Protein AF-A0A926W3W7-F1 (afdb_monomer_lite)

Secondary structure (DSSP, 8-state):
--PPP------------HHHHHHHHHHHHHHHHHHHHHHHHHHHHHHHHHHHHHHHTT---------------HHHHHHHHHHHHHHHHHHHHHHHHHHHHHHHHHHHHHHHHHHHHHTT-S-HHHHHHHHHHHHTTTEEEETTEEEEESSSS-EEEHHHHHHHHHTSTTTGGGSPP-S------------------TTHHHHHHHHHHHHH-------

Radius of gyration: 43.49 Å; chains: 1; bounding box: 110×77×125 Å

Foldseek 3Di:
DDDDDDPDDDPPPDPCDPVNVVVVVVVVVVVVVVVVVVVVVVVVVVVVVVVVVVVVVPDDDDDDDDDDDDDDDPPPVVVVVVVVVVVVVVVVVVVVVVVVVVVVLVVQLVLLLVLLVVLQFPCSPVLSVVCCVVQVVQWDADPNFIWGPPDPPDIHGSSVVLNVCLPDPVNVVRHDDPPCPDPPPPVPPPDPDPPDPPPPPVVVVVVVVVVVPDPPDDD

pLDDT: mean 72.31, std 18.34, range [38.62, 95.12]

Sequence (219 aa):
MTTMPEDTQQTTDAPVTLAQLTQLLTGFKQEVLNEVNTANAGAVASMKKSLQKTLEQQQPPAQVQPEVESSAEDGNSQKLTLKALQTQLAQMQAERDQERKDAFIAKRGSALTQAIAASGALNQKALYKLLQVEYGDAVKEEQGAWFVARSEDEVVPLEKAVAAYLATDEGHFFLPPSGVQGSGSTETKGAPTTGKPEYSSRLEKMTAELKSGEAKIAF

Structure (mmCIF, N/CA/C/O backbone):
data_AF-A0A926W3W7-F1
#
_entry.id   AF-A0A926W3W7-F1
#
loop_
_atom_site.group_PDB
_atom_site.id
_atom_site.type_symbol
_atom_site.label_atom_id
_atom_site.label_alt_id
_atom_site.label_comp_id
_atom_site.label_asym_id
_atom_site.label_entity_id
_atom_site.label_seq_id
_atom_site.pdbx_PDB_ins_code
_atom_site.Cartn_x
_atom_site.Cartn_y
_atom_site.Cartn_z
_atom_site.occupancy
_atom_site.B_iso_or_equiv
_atom_site.auth_seq_id
_atom_site.auth_comp_id
_atom_site.auth_asym_id
_atom_site.auth_atom_id
_atom_site.pdbx_PDB_model_num
ATOM 1 N N . MET A 1 1 ? 55.060 -41.543 13.934 1.00 47.44 1 MET A N 1
ATOM 2 C CA . MET A 1 1 ? 54.240 -40.559 13.199 1.00 47.44 1 MET A CA 1
ATOM 3 C C . MET A 1 1 ? 52.794 -40.963 13.399 1.00 47.44 1 MET A C 1
ATOM 5 O O . MET A 1 1 ? 52.358 -41.939 12.810 1.00 47.44 1 MET A O 1
ATOM 9 N N . THR A 1 2 ? 52.126 -40.305 14.343 1.00 45.75 2 THR A N 1
ATOM 10 C CA . THR A 1 2 ? 50.763 -40.613 14.790 1.00 45.75 2 THR A CA 1
ATOM 11 C C . THR A 1 2 ? 49.827 -39.633 14.100 1.00 45.75 2 THR A C 1
ATOM 13 O O . THR A 1 2 ? 49.905 -38.436 14.361 1.00 45.75 2 THR A O 1
ATOM 16 N N . THR A 1 3 ? 48.998 -40.116 13.182 1.00 49.53 3 THR A N 1
ATOM 17 C CA . THR A 1 3 ? 47.953 -39.315 12.539 1.00 49.53 3 THR A CA 1
ATOM 18 C C . THR A 1 3 ? 46.770 -39.180 13.494 1.00 49.53 3 THR A C 1
ATOM 20 O O . THR A 1 3 ? 46.218 -40.185 13.941 1.00 49.53 3 THR A O 1
ATOM 23 N N . MET A 1 4 ? 46.427 -37.938 13.833 1.00 52.31 4 MET A N 1
ATOM 24 C CA . MET A 1 4 ? 45.245 -37.586 14.620 1.00 52.31 4 MET A CA 1
ATOM 25 C C . MET A 1 4 ? 43.970 -37.697 13.772 1.00 52.31 4 MET A C 1
ATOM 27 O O . MET A 1 4 ? 44.033 -37.399 12.579 1.00 52.31 4 MET A O 1
ATOM 31 N N . PRO A 1 5 ? 42.827 -38.096 14.354 1.00 57.50 5 PRO A N 1
ATOM 32 C CA . PRO A 1 5 ? 41.536 -37.974 13.698 1.00 57.50 5 PRO A CA 1
ATOM 33 C C . PRO A 1 5 ? 41.039 -36.523 13.752 1.00 57.50 5 PRO A C 1
ATOM 35 O O . PRO A 1 5 ? 41.110 -35.850 14.778 1.00 57.50 5 PRO A O 1
ATOM 38 N N . GLU A 1 6 ? 40.573 -36.070 12.596 1.00 54.12 6 GLU A N 1
ATOM 39 C CA . GLU A 1 6 ? 40.000 -34.762 12.308 1.00 54.12 6 GLU A CA 1
ATOM 40 C C . GLU A 1 6 ? 38.576 -34.695 12.881 1.00 54.12 6 GLU A C 1
ATOM 42 O O . GLU A 1 6 ? 37.679 -35.408 12.436 1.00 54.12 6 GLU A O 1
ATOM 47 N N . ASP A 1 7 ? 38.387 -33.874 13.913 1.00 51.62 7 ASP A N 1
ATOM 48 C CA . ASP A 1 7 ? 37.096 -33.618 14.557 1.00 51.62 7 ASP A CA 1
ATOM 49 C C . ASP A 1 7 ? 36.394 -32.477 13.796 1.00 51.62 7 ASP A C 1
ATOM 51 O O . ASP A 1 7 ? 36.456 -31.301 14.167 1.00 51.62 7 ASP A O 1
ATOM 55 N N . THR A 1 8 ? 35.799 -32.793 12.642 1.00 51.97 8 THR A N 1
ATOM 56 C CA . THR A 1 8 ? 34.964 -31.839 11.902 1.00 51.97 8 THR A CA 1
ATOM 57 C C . THR A 1 8 ? 33.561 -31.853 12.497 1.00 51.97 8 THR A C 1
ATOM 59 O O . THR A 1 8 ? 32.774 -32.771 12.266 1.00 51.97 8 THR A O 1
ATOM 62 N N . GLN A 1 9 ? 33.247 -30.812 13.269 1.00 45.03 9 GLN A N 1
ATOM 63 C CA . GLN A 1 9 ? 31.912 -30.553 13.799 1.00 45.03 9 GLN A CA 1
ATOM 64 C C . GLN A 1 9 ? 30.883 -30.502 12.664 1.00 45.03 9 GLN A C 1
ATOM 66 O O . GLN A 1 9 ? 30.836 -29.567 11.866 1.00 45.03 9 GLN A O 1
ATOM 71 N N . GLN A 1 10 ? 30.046 -31.531 12.612 1.00 40.06 10 GLN A N 1
ATOM 72 C CA . GLN A 1 10 ? 28.891 -31.616 11.740 1.00 40.06 10 GLN A CA 1
ATOM 73 C C . GLN A 1 10 ? 27.788 -30.726 12.329 1.00 40.06 10 GLN A C 1
ATOM 75 O O . GLN A 1 10 ? 27.081 -31.117 13.255 1.00 40.06 10 GLN A O 1
ATOM 80 N N . THR A 1 11 ? 27.656 -29.500 11.822 1.00 43.31 11 THR A N 1
ATOM 81 C CA . THR A 1 11 ? 26.473 -28.660 12.043 1.00 43.31 11 THR A CA 1
ATOM 82 C C . THR A 1 11 ? 25.262 -29.376 11.451 1.00 43.31 11 THR A C 1
ATOM 84 O O . THR A 1 11 ? 25.057 -29.385 10.237 1.00 43.31 11 THR A O 1
ATOM 87 N N . THR A 1 12 ? 24.480 -30.040 12.298 1.00 43.44 12 THR A N 1
ATOM 88 C CA . THR A 1 12 ? 23.213 -30.660 11.915 1.00 43.44 12 THR A CA 1
ATOM 89 C C . THR A 1 12 ? 22.153 -29.573 11.737 1.00 43.44 12 THR A C 1
ATOM 91 O O . THR A 1 12 ? 21.405 -29.279 12.669 1.00 43.44 12 THR A O 1
ATOM 94 N N . ASP A 1 13 ? 22.071 -28.990 10.541 1.00 51.34 13 ASP A N 1
ATOM 95 C CA . ASP A 1 13 ? 20.849 -28.337 10.059 1.00 51.34 13 ASP A CA 1
ATOM 96 C C . ASP A 1 13 ? 19.811 -29.437 9.789 1.00 51.34 13 ASP A C 1
ATOM 98 O O . ASP A 1 13 ? 19.675 -29.966 8.684 1.00 51.34 13 ASP A O 1
ATOM 102 N N . ALA A 1 14 ? 19.126 -29.868 10.849 1.00 58.00 14 ALA A N 1
ATOM 103 C CA . ALA A 1 14 ? 17.991 -30.764 10.713 1.00 58.00 14 ALA A CA 1
ATOM 104 C C . ALA A 1 14 ? 16.845 -29.993 10.029 1.00 58.00 14 ALA A C 1
ATOM 106 O O . ALA A 1 14 ? 16.470 -28.919 10.509 1.00 58.00 14 ALA A O 1
ATOM 107 N N . PRO A 1 15 ? 16.262 -30.506 8.930 1.00 61.06 15 PRO A N 1
ATOM 108 C CA . PRO A 1 15 ? 15.151 -29.841 8.268 1.00 61.06 15 PRO A CA 1
ATOM 109 C C . PRO A 1 15 ? 13.967 -29.752 9.233 1.00 61.06 15 PRO A C 1
ATOM 111 O O . PRO A 1 15 ? 13.548 -30.766 9.798 1.00 61.06 15 PRO A O 1
ATOM 114 N N . VAL A 1 16 ? 13.423 -28.543 9.409 1.00 62.97 16 VAL A N 1
ATOM 115 C CA . VAL A 1 16 ? 12.193 -28.319 10.178 1.00 62.97 16 VAL A CA 1
ATOM 116 C C . VAL A 1 16 ? 11.110 -29.218 9.595 1.00 62.97 16 VAL A C 1
ATOM 118 O O . VAL A 1 16 ? 10.680 -29.062 8.453 1.00 62.97 16 VAL A O 1
ATOM 121 N N . THR A 1 17 ? 10.704 -30.213 10.372 1.00 73.25 17 THR A N 1
ATOM 122 C CA . THR A 1 17 ? 9.729 -31.201 9.919 1.00 73.25 17 THR A CA 1
ATOM 123 C C . THR A 1 17 ? 8.333 -30.586 9.904 1.00 73.25 17 THR A C 1
ATOM 125 O O . THR A 1 17 ? 7.993 -29.726 10.719 1.00 73.25 17 THR A O 1
ATOM 128 N N . LEU A 1 18 ? 7.473 -31.076 9.012 1.00 70.62 18 LEU A N 1
ATOM 129 C CA . LEU A 1 18 ? 6.054 -30.703 8.963 1.00 70.62 18 LEU A CA 1
ATOM 130 C C . LEU A 1 18 ? 5.355 -30.886 10.328 1.00 70.62 18 LEU A C 1
ATOM 132 O O . LEU A 1 18 ? 4.468 -30.112 10.690 1.00 70.62 18 LEU A O 1
ATOM 136 N N . ALA A 1 19 ? 5.805 -31.866 11.121 1.00 70.06 19 ALA A N 1
ATOM 137 C CA . ALA A 1 19 ? 5.353 -32.085 12.493 1.00 70.06 19 ALA A CA 1
ATOM 138 C C . ALA A 1 19 ? 5.743 -30.933 13.440 1.00 70.06 19 ALA A C 1
ATOM 140 O O . ALA A 1 19 ? 4.889 -30.441 14.175 1.00 70.06 19 ALA A O 1
ATOM 141 N N . GLN A 1 20 ? 6.988 -30.446 13.376 1.00 70.00 20 GLN A N 1
ATOM 142 C CA . GLN A 1 20 ? 7.443 -29.293 14.167 1.00 70.00 20 GLN A CA 1
ATOM 143 C C . GLN A 1 20 ? 6.700 -28.009 13.779 1.00 70.00 20 GLN A C 1
ATOM 145 O O . GLN A 1 20 ? 6.305 -27.242 14.656 1.00 70.00 20 GLN A O 1
ATOM 150 N N . LEU A 1 21 ? 6.433 -27.802 12.485 1.00 71.06 21 LEU A N 1
ATOM 151 C CA . LEU A 1 21 ? 5.660 -26.653 12.005 1.00 71.06 21 LEU A CA 1
ATOM 152 C C . LEU A 1 21 ? 4.202 -26.699 12.492 1.00 71.06 21 LEU A C 1
ATOM 154 O O . LEU A 1 21 ? 3.661 -25.693 12.947 1.00 71.06 21 LEU A O 1
ATOM 158 N N . THR A 1 22 ? 3.580 -27.880 12.460 1.00 75.69 22 THR A N 1
ATOM 159 C CA . THR A 1 22 ? 2.206 -28.084 12.953 1.00 75.69 22 THR A CA 1
ATOM 160 C C . THR A 1 22 ? 2.119 -27.842 14.460 1.00 75.69 22 THR A C 1
ATOM 162 O O . THR A 1 22 ? 1.153 -27.249 14.946 1.00 75.69 22 THR A O 1
ATOM 165 N N . GLN A 1 23 ? 3.144 -28.247 15.209 1.00 75.94 23 GLN A N 1
ATOM 166 C CA . GLN A 1 23 ? 3.216 -28.045 16.651 1.00 75.94 23 GLN A CA 1
ATOM 167 C C . GLN A 1 23 ? 3.423 -26.567 17.017 1.00 75.94 23 GLN A C 1
ATOM 169 O O . GLN A 1 23 ? 2.734 -26.068 17.905 1.00 75.94 23 GLN A O 1
ATOM 174 N N . LEU A 1 24 ? 4.271 -25.844 16.276 1.00 75.62 24 LEU A N 1
ATOM 175 C CA . LEU A 1 24 ? 4.438 -24.389 16.399 1.00 75.62 24 LEU A CA 1
ATOM 176 C C . LEU A 1 24 ? 3.139 -23.631 16.101 1.00 75.62 24 LEU A C 1
ATOM 178 O O . LEU A 1 24 ? 2.728 -22.786 16.891 1.00 75.62 24 LEU A O 1
ATOM 182 N N . LEU A 1 25 ? 2.450 -23.971 15.009 1.00 80.38 25 LEU A N 1
ATOM 183 C CA . LEU A 1 25 ? 1.164 -23.365 14.642 1.00 80.38 25 LEU A CA 1
ATOM 184 C C . LEU A 1 25 ? 0.077 -23.631 15.689 1.00 80.38 25 LEU A C 1
ATOM 186 O O . LEU A 1 25 ? -0.732 -22.753 15.986 1.00 80.38 25 LEU A O 1
ATOM 190 N N . THR A 1 26 ? 0.060 -24.833 16.264 1.00 80.88 26 THR A N 1
ATOM 191 C CA . THR A 1 26 ? -0.910 -25.201 17.304 1.00 80.88 26 THR A CA 1
ATOM 192 C C . THR A 1 26 ? -0.637 -24.450 18.606 1.00 80.88 26 THR A C 1
ATOM 194 O O . THR A 1 26 ? -1.577 -23.925 19.203 1.00 80.88 26 THR A O 1
ATOM 197 N N . GLY A 1 27 ? 0.635 -24.337 19.009 1.00 78.75 27 GLY A N 1
ATOM 198 C CA . GLY A 1 27 ? 1.049 -23.553 20.175 1.00 78.75 27 GLY A CA 1
ATOM 199 C C . GLY A 1 27 ? 0.718 -22.071 20.016 1.00 78.75 27 GLY A C 1
ATOM 200 O O . GLY A 1 27 ? 0.046 -21.501 20.870 1.00 78.75 27 GLY A O 1
ATOM 201 N N . PHE A 1 28 ? 1.066 -21.483 18.869 1.00 79.94 28 PHE A N 1
ATOM 202 C CA . PHE A 1 28 ? 0.743 -20.091 18.551 1.00 79.94 28 PHE A CA 1
ATOM 203 C C . PHE A 1 28 ? -0.770 -19.833 18.560 1.00 79.94 28 PHE A C 1
ATOM 205 O O . PHE A 1 28 ? -1.243 -18.853 19.128 1.00 79.94 28 PHE A O 1
ATOM 212 N N . LYS A 1 29 ? -1.570 -20.747 17.997 1.00 82.12 29 LYS A N 1
ATOM 213 C CA . LYS A 1 29 ? -3.034 -20.631 18.020 1.00 82.12 29 LYS A CA 1
ATOM 214 C C . LYS A 1 29 ? -3.597 -20.674 19.443 1.00 82.12 29 LYS A C 1
ATOM 216 O O . LYS A 1 29 ? -4.544 -19.948 19.736 1.00 82.12 29 LYS A O 1
ATOM 221 N N . GLN A 1 30 ? -3.052 -21.519 20.316 1.00 82.00 30 GLN A N 1
ATOM 222 C CA . GLN A 1 30 ? -3.466 -21.579 21.721 1.00 82.00 30 GLN A CA 1
ATOM 223 C C . GLN A 1 30 ? -3.066 -20.321 22.490 1.00 82.00 30 GLN A C 1
ATOM 225 O O . GLN A 1 30 ? -3.863 -19.828 23.282 1.00 82.00 30 GLN A O 1
ATOM 230 N N . GLU A 1 31 ? -1.883 -19.775 22.227 1.00 77.00 31 GLU A N 1
ATOM 231 C CA . GLU A 1 31 ? -1.417 -18.523 22.821 1.00 77.00 31 GLU A CA 1
ATOM 232 C C . GLU A 1 31 ? -2.312 -17.346 22.419 1.00 77.00 31 GLU A C 1
ATOM 234 O O . GLU A 1 31 ? -2.842 -16.663 23.291 1.00 77.00 31 GLU A O 1
ATOM 239 N N . VAL A 1 32 ? -2.623 -17.209 21.125 1.00 75.44 32 VAL A N 1
ATOM 240 C CA . VAL A 1 32 ? -3.555 -16.187 20.621 1.00 75.44 32 VAL A CA 1
ATOM 241 C C . VAL A 1 32 ? -4.953 -16.360 21.220 1.00 75.44 32 VAL A C 1
ATOM 243 O O . VAL A 1 32 ? -5.575 -15.383 21.629 1.00 75.44 32 VAL A O 1
ATOM 246 N N . LEU A 1 33 ? -5.468 -17.591 21.317 1.00 81.19 33 LEU A N 1
ATOM 247 C CA . LEU A 1 33 ? -6.773 -17.833 21.945 1.00 81.19 33 LEU A CA 1
ATOM 248 C C . LEU A 1 33 ? -6.769 -17.481 23.437 1.00 81.19 33 LEU A C 1
ATOM 250 O O . LEU A 1 33 ? -7.753 -16.934 23.936 1.00 81.19 33 LEU A O 1
ATOM 254 N N . ASN A 1 34 ? -5.677 -17.760 24.147 1.00 80.69 34 ASN A N 1
ATOM 255 C CA . ASN A 1 34 ? -5.531 -17.409 25.556 1.00 80.69 34 ASN A CA 1
ATOM 256 C C . ASN A 1 34 ? -5.408 -15.896 25.753 1.00 80.69 34 ASN A C 1
ATOM 258 O O . ASN A 1 34 ? -6.024 -15.355 26.671 1.00 80.69 34 ASN A O 1
ATOM 262 N N . GLU A 1 35 ? -4.678 -15.203 24.886 1.00 74.12 35 GLU A N 1
ATOM 263 C CA . GLU A 1 35 ? -4.534 -13.750 24.921 1.00 74.12 35 GLU A CA 1
ATOM 264 C C . GLU A 1 35 ? -5.862 -13.053 24.602 1.00 74.12 35 GLU A C 1
ATOM 266 O O . GLU A 1 35 ? -6.288 -12.177 25.352 1.00 74.12 35 GLU A O 1
ATOM 271 N N . VAL A 1 36 ? -6.599 -13.521 23.589 1.00 73.25 36 VAL A N 1
ATOM 272 C CA . VAL A 1 36 ? -7.948 -13.027 23.267 1.00 73.25 36 VAL A CA 1
ATOM 273 C C . VAL A 1 36 ? -8.927 -13.290 24.413 1.00 73.25 36 VAL A C 1
ATOM 275 O O . VAL A 1 36 ? -9.699 -12.403 24.773 1.00 73.25 36 VAL A O 1
ATOM 278 N N . ASN A 1 37 ? -8.894 -14.473 25.034 1.00 76.06 37 ASN A N 1
ATOM 279 C CA . ASN A 1 37 ? -9.743 -14.774 26.189 1.00 76.06 37 ASN A CA 1
ATOM 280 C C . ASN A 1 37 ? -9.393 -13.908 27.404 1.00 76.06 37 ASN A C 1
ATOM 282 O O . ASN A 1 37 ? -10.294 -13.424 28.087 1.00 76.06 37 ASN A O 1
ATOM 286 N N . THR A 1 38 ? -8.106 -13.673 27.655 1.00 78.19 38 THR A N 1
ATOM 287 C CA . THR A 1 38 ? -7.632 -12.829 28.761 1.00 78.19 38 THR A CA 1
ATOM 288 C C . THR A 1 38 ? -7.992 -11.365 28.525 1.00 78.19 38 THR A C 1
ATOM 290 O O . THR A 1 38 ? -8.498 -10.705 29.431 1.00 78.19 38 THR A O 1
ATOM 293 N N . ALA A 1 39 ? -7.817 -10.869 27.300 1.00 65.88 39 ALA A N 1
ATOM 294 C CA . ALA A 1 39 ? -8.215 -9.525 26.900 1.00 65.88 39 ALA A CA 1
ATOM 295 C C . ALA A 1 39 ? -9.736 -9.336 27.003 1.00 65.88 39 ALA A C 1
ATOM 297 O O . ALA A 1 39 ? -10.193 -8.346 27.573 1.00 65.88 39 ALA A O 1
ATOM 298 N N . ASN A 1 40 ? -10.528 -10.312 26.548 1.00 68.81 40 ASN A N 1
ATOM 299 C CA . ASN A 1 40 ? -11.985 -10.284 26.681 1.00 68.81 40 ASN A CA 1
ATOM 300 C C . ASN A 1 40 ? -12.428 -10.339 28.149 1.00 68.81 40 ASN A C 1
ATOM 302 O O . ASN A 1 40 ? -13.304 -9.576 28.551 1.00 68.81 40 ASN A O 1
ATOM 306 N N . ALA A 1 41 ? -11.810 -11.183 28.977 1.00 70.19 41 ALA A N 1
ATOM 307 C CA . ALA A 1 41 ? -12.099 -11.247 30.408 1.00 70.19 41 ALA A CA 1
ATOM 308 C C . ALA A 1 41 ? -11.728 -9.936 31.124 1.00 70.19 41 ALA A C 1
ATOM 310 O O . ALA A 1 41 ? -12.502 -9.444 31.946 1.00 70.19 41 ALA A O 1
ATOM 311 N N . GLY A 1 42 ? -10.588 -9.333 30.772 1.00 69.56 42 GLY A N 1
ATOM 312 C CA . GLY A 1 42 ? -10.146 -8.035 31.279 1.00 69.56 42 GLY A CA 1
ATOM 313 C C . GLY A 1 42 ? -11.078 -6.893 30.872 1.00 69.56 42 GLY A C 1
ATOM 314 O O . GLY A 1 42 ? -11.433 -6.067 31.712 1.00 69.56 42 GLY A O 1
ATOM 315 N N . ALA A 1 43 ? -11.539 -6.884 29.620 1.00 66.38 43 ALA A N 1
ATOM 316 C CA . ALA A 1 43 ? -12.496 -5.908 29.102 1.00 66.38 43 ALA A CA 1
ATOM 317 C C . ALA A 1 43 ? -13.885 -6.052 29.746 1.00 66.38 43 ALA A C 1
ATOM 319 O O . ALA A 1 43 ? -14.521 -5.061 30.097 1.00 66.38 43 ALA A O 1
ATOM 320 N N . VAL A 1 44 ? -14.361 -7.280 29.966 1.00 68.88 44 VAL A N 1
ATOM 321 C CA . VAL A 1 44 ? -15.633 -7.527 30.665 1.00 68.88 44 VAL A CA 1
ATOM 322 C C . VAL A 1 44 ? -15.527 -7.156 32.144 1.00 68.88 44 VAL A C 1
ATOM 324 O O . VAL A 1 44 ? -16.453 -6.558 32.691 1.00 68.88 44 VAL A O 1
ATOM 327 N N . ALA A 1 45 ? -14.403 -7.447 32.801 1.00 71.00 45 ALA A N 1
ATOM 328 C CA . ALA A 1 45 ? -14.172 -7.058 34.189 1.00 71.00 45 ALA A CA 1
ATOM 329 C C . ALA A 1 45 ? -14.073 -5.534 34.353 1.00 71.00 45 ALA A C 1
ATOM 331 O O . ALA A 1 45 ? -14.635 -4.988 35.306 1.00 71.00 45 ALA A O 1
ATOM 332 N N . SER A 1 46 ? -13.411 -4.835 33.426 1.00 65.00 46 SER A N 1
ATOM 333 C CA . SER A 1 46 ? -13.317 -3.373 33.446 1.00 65.00 46 SER A CA 1
ATOM 334 C C . SER A 1 46 ? -14.671 -2.721 33.173 1.00 65.00 46 SER A C 1
ATOM 336 O O . SER A 1 46 ? -15.048 -1.821 33.921 1.00 65.00 46 SER A O 1
ATOM 338 N N . MET A 1 47 ? -15.451 -3.245 32.221 1.00 63.03 47 MET A N 1
ATOM 339 C CA . MET A 1 47 ? -16.827 -2.804 31.969 1.00 63.03 47 MET A CA 1
ATOM 340 C C . MET A 1 47 ? -17.748 -3.065 33.160 1.00 63.03 47 MET A C 1
ATOM 342 O O . MET A 1 47 ? -18.518 -2.188 33.540 1.00 63.03 47 MET A O 1
ATOM 346 N N . LYS A 1 48 ? -17.662 -4.239 33.797 1.00 71.75 48 LYS A N 1
ATOM 347 C CA . LYS A 1 48 ? -18.468 -4.561 34.983 1.00 71.75 48 LYS A CA 1
ATOM 348 C C . LYS A 1 48 ? -18.109 -3.653 36.158 1.00 71.75 48 LYS A C 1
ATOM 350 O O . LYS A 1 48 ? -19.003 -3.171 36.843 1.00 71.75 48 LYS A O 1
ATOM 355 N N . LYS A 1 49 ? -16.819 -3.366 36.358 1.00 72.19 49 LYS A N 1
ATOM 356 C CA . LYS A 1 49 ? -16.341 -2.467 37.416 1.00 72.19 49 LYS A CA 1
ATOM 357 C C . LYS A 1 49 ? -16.721 -1.012 37.151 1.00 72.19 49 LYS A C 1
ATOM 359 O O . LYS A 1 49 ? -17.082 -0.317 38.095 1.00 72.19 49 LYS A O 1
ATOM 364 N N . SER A 1 50 ? -16.673 -0.550 35.900 1.00 68.00 50 SER A N 1
ATOM 365 C CA . SER A 1 50 ? -17.141 0.794 35.551 1.00 68.00 50 SER A CA 1
ATOM 366 C C . SER A 1 50 ? -18.655 0.910 35.714 1.00 68.00 50 SER A C 1
ATOM 368 O O . SER A 1 50 ? -19.099 1.849 36.358 1.00 68.00 50 SER A O 1
ATOM 370 N N . LEU A 1 51 ? -19.436 -0.073 35.248 1.00 72.44 51 LEU A N 1
ATOM 371 C CA . LEU A 1 51 ? -20.893 -0.113 35.440 1.00 72.44 51 LEU A CA 1
ATOM 372 C C . LEU A 1 51 ? -21.281 -0.135 36.917 1.00 72.44 51 LEU A C 1
ATOM 374 O O . LEU A 1 51 ? -22.157 0.618 37.325 1.00 72.44 51 LEU A O 1
ATOM 378 N N . GLN A 1 52 ? -20.614 -0.961 37.722 1.00 74.19 52 GLN A N 1
ATOM 379 C CA . GLN A 1 52 ? -20.895 -1.066 39.150 1.00 74.19 52 GLN A CA 1
ATOM 380 C C . GLN A 1 52 ? -20.525 0.220 39.895 1.00 74.19 52 GLN A C 1
ATOM 382 O O . GLN A 1 52 ? -21.326 0.710 40.682 1.00 74.19 52 GLN A O 1
ATOM 387 N N . LYS A 1 53 ? -19.386 0.841 39.562 1.00 70.38 53 LYS A N 1
ATOM 388 C CA . LYS A 1 53 ? -18.984 2.135 40.129 1.00 70.38 53 LYS A CA 1
ATOM 389 C C . LYS A 1 53 ? -19.942 3.267 39.739 1.00 70.38 53 LYS A C 1
ATOM 391 O O . LYS A 1 53 ? -20.189 4.153 40.550 1.00 70.38 53 LYS A O 1
ATOM 396 N N . THR A 1 54 ? -20.497 3.236 38.526 1.00 62.66 54 THR A N 1
ATOM 397 C CA . THR A 1 54 ? -21.524 4.192 38.085 1.00 62.66 54 THR A CA 1
ATOM 398 C C . THR A 1 54 ? -22.868 3.948 38.778 1.00 62.66 54 THR A C 1
ATOM 400 O O . THR A 1 54 ? -23.532 4.916 39.137 1.00 62.66 54 THR A O 1
ATOM 403 N N . LEU A 1 55 ? -23.248 2.689 39.029 1.00 58.84 55 LEU A N 1
ATOM 404 C CA . LEU A 1 55 ? -24.457 2.347 39.791 1.00 58.84 55 LEU A CA 1
ATOM 405 C C . LEU A 1 55 ? -24.336 2.734 41.274 1.00 58.84 55 LEU A C 1
ATOM 407 O O . LEU A 1 55 ? -25.266 3.299 41.839 1.00 58.84 55 LEU A O 1
ATOM 411 N N . GLU A 1 56 ? -23.183 2.482 41.897 1.00 58.44 56 GLU A N 1
ATOM 412 C CA . GLU A 1 56 ? -22.913 2.833 43.299 1.00 58.44 56 GLU A CA 1
ATOM 413 C C . GLU A 1 56 ? -22.792 4.352 43.501 1.00 58.44 56 GLU A C 1
ATOM 415 O O . GLU A 1 56 ? -23.170 4.861 44.551 1.00 58.44 56 GLU A O 1
ATOM 420 N N . GLN A 1 57 ? -22.349 5.109 42.489 1.00 55.50 57 GLN A N 1
ATOM 421 C CA . GLN A 1 57 ? -22.392 6.580 42.509 1.00 55.50 57 GLN A CA 1
ATOM 422 C C . GLN A 1 57 ? -23.798 7.170 42.297 1.00 55.50 57 GLN A C 1
ATOM 424 O O . GLN A 1 57 ? -23.979 8.365 42.523 1.00 55.50 57 GLN A O 1
ATOM 429 N N . GLN A 1 58 ? -24.790 6.368 41.893 1.00 51.22 58 GLN A N 1
ATOM 430 C CA . GLN A 1 58 ? -26.195 6.781 41.757 1.00 51.22 58 GLN A CA 1
ATOM 431 C C . GLN A 1 58 ? -27.075 6.390 42.954 1.00 51.22 58 GLN A C 1
ATOM 433 O O . GLN A 1 58 ? -28.267 6.689 42.946 1.00 51.22 58 GLN A O 1
ATOM 438 N N . GLN A 1 59 ? -26.521 5.762 43.995 1.00 44.66 59 GLN A N 1
ATOM 439 C CA . GLN A 1 59 ? -27.268 5.414 45.203 1.00 44.66 59 GLN A CA 1
ATOM 440 C C . GLN A 1 59 ? -27.057 6.504 46.277 1.00 44.66 59 GLN A C 1
ATOM 442 O O . GLN A 1 59 ? -25.945 6.633 46.794 1.00 44.66 59 GLN A O 1
ATOM 447 N N . PRO A 1 60 ? -28.073 7.322 46.630 1.00 43.78 60 PRO A N 1
ATOM 448 C CA . PRO A 1 60 ? -27.940 8.294 47.713 1.00 43.78 60 PRO A CA 1
ATOM 449 C C . PRO A 1 60 ? -27.834 7.559 49.061 1.00 43.78 60 PRO A C 1
ATOM 451 O O . PRO A 1 60 ? -28.455 6.504 49.229 1.00 43.78 60 PRO A O 1
ATOM 454 N N . PRO A 1 61 ? -27.081 8.084 50.045 1.00 44.16 61 PRO A N 1
ATOM 455 C CA . PRO A 1 61 ? -26.990 7.466 51.360 1.00 44.16 61 PRO A CA 1
ATOM 456 C C . PRO A 1 61 ? -28.357 7.492 52.052 1.00 44.16 61 PRO A C 1
ATOM 458 O O . PRO A 1 61 ? -29.044 8.511 52.083 1.00 44.16 61 PRO A O 1
ATOM 461 N N . ALA A 1 62 ? -28.743 6.350 52.618 1.00 46.78 62 ALA A N 1
ATOM 462 C CA . ALA A 1 62 ? -29.967 6.187 53.383 1.00 46.78 62 ALA A CA 1
ATOM 463 C C . ALA A 1 62 ? -29.999 7.128 54.603 1.00 46.78 62 ALA A C 1
ATOM 465 O O . ALA A 1 62 ? -29.259 6.925 55.566 1.00 46.78 62 ALA A O 1
ATOM 466 N N . GLN A 1 63 ? -30.910 8.102 54.594 1.00 42.69 63 GLN A N 1
ATOM 467 C CA . GLN A 1 63 ? -31.458 8.719 55.802 1.00 42.69 63 GLN A CA 1
ATOM 468 C C . GLN A 1 63 ? -32.983 8.878 55.654 1.00 42.69 63 GLN A C 1
ATOM 470 O O . GLN A 1 63 ? -33.453 9.639 54.824 1.00 42.69 63 GLN A O 1
ATOM 475 N N . VAL A 1 64 ? -33.703 8.071 56.447 1.00 43.47 64 VAL A N 1
ATOM 476 C CA . VAL A 1 64 ? -34.996 8.287 57.141 1.00 43.47 64 VAL A CA 1
ATOM 477 C C . VAL A 1 64 ? -36.151 9.025 56.404 1.00 43.47 64 VAL A C 1
ATOM 479 O O . VAL A 1 64 ? -36.042 10.190 56.052 1.00 43.47 64 VAL A O 1
ATOM 482 N N . GLN A 1 65 ? -37.294 8.327 56.272 1.00 44.19 65 GLN A N 1
ATOM 483 C CA . GLN A 1 65 ? -38.657 8.772 55.865 1.00 44.19 65 GLN A CA 1
ATOM 484 C C . GLN A 1 65 ? -39.165 10.065 56.573 1.00 44.19 65 GLN A C 1
ATOM 486 O O . GLN A 1 65 ? -38.659 10.335 57.665 1.00 44.19 65 GLN A O 1
ATOM 491 N N . PRO A 1 66 ? -40.185 10.822 56.067 1.00 50.22 66 PRO A N 1
ATOM 492 C CA . PRO A 1 66 ? -41.428 10.309 55.451 1.00 50.22 66 PRO A CA 1
ATOM 493 C C . PRO A 1 66 ? -41.974 11.026 54.190 1.00 50.22 66 PRO A C 1
ATOM 495 O O . PRO A 1 66 ? -41.494 12.074 53.776 1.00 50.22 66 PRO A O 1
ATOM 498 N N . GLU A 1 67 ? -42.978 10.365 53.596 1.00 52.97 67 GLU A N 1
ATOM 499 C CA . GLU A 1 67 ? -43.892 10.748 52.502 1.00 52.97 67 GLU A CA 1
ATOM 500 C C . GLU A 1 67 ? -43.884 12.215 52.040 1.00 52.97 67 GLU A C 1
ATOM 502 O O . GLU A 1 67 ? -44.356 13.089 52.761 1.00 52.97 67 GLU A O 1
ATOM 507 N N . VAL A 1 68 ? -43.512 12.449 50.772 1.00 39.53 68 VAL A N 1
ATOM 508 C CA . VAL A 1 68 ? -44.163 13.459 49.920 1.00 39.53 68 VAL A CA 1
ATOM 509 C C . VAL A 1 68 ? -44.238 12.934 48.485 1.00 39.53 68 VAL A C 1
ATOM 511 O O . VAL A 1 68 ? -43.322 12.297 47.967 1.00 39.53 68 VAL A O 1
ATOM 514 N N . GLU A 1 69 ? -45.396 13.182 47.898 1.00 38.62 69 GLU A N 1
ATOM 515 C CA . GLU A 1 69 ? -45.875 12.833 46.575 1.00 38.62 69 GLU A CA 1
ATOM 516 C C . GLU A 1 69 ? -44.955 13.207 45.401 1.00 38.62 69 GLU A C 1
ATOM 518 O O . GLU A 1 69 ? -44.270 14.223 45.391 1.00 38.62 69 GLU A O 1
ATOM 523 N N . SER A 1 70 ? -45.124 12.413 44.341 1.00 39.12 70 SER A N 1
ATOM 524 C CA . SER A 1 70 ? -45.225 12.856 42.948 1.00 39.12 70 SER A CA 1
ATOM 525 C C . SER A 1 70 ? -44.030 13.584 42.315 1.00 39.12 70 SER A C 1
ATOM 527 O O . SER A 1 70 ? -43.907 14.801 42.351 1.00 39.12 70 SER A O 1
ATOM 529 N N . SER A 1 71 ? -43.307 12.809 41.502 1.00 48.00 71 SER A N 1
ATOM 530 C CA . SER A 1 71 ? -43.301 12.995 40.042 1.00 48.00 71 SER A CA 1
ATOM 531 C C . SER A 1 71 ? -43.017 14.418 39.543 1.00 48.00 71 SER A C 1
ATOM 533 O O . SER A 1 71 ? -43.945 15.198 39.353 1.00 48.00 71 SER A O 1
ATOM 535 N N . ALA A 1 72 ? -41.744 14.711 39.258 1.00 42.91 72 ALA A N 1
ATOM 536 C CA . ALA A 1 72 ? -41.288 15.387 38.035 1.00 42.91 72 ALA A CA 1
ATOM 537 C C . ALA A 1 72 ? -39.827 15.843 38.180 1.00 42.91 72 ALA A C 1
ATOM 539 O O . ALA A 1 72 ? -39.604 17.000 38.498 1.00 42.91 72 ALA A O 1
ATOM 540 N N . GLU A 1 73 ? -38.832 14.987 37.900 1.00 40.41 73 GLU A N 1
ATOM 541 C CA . GLU A 1 73 ? -37.498 15.495 37.501 1.00 40.41 73 GLU A CA 1
ATOM 542 C C . GLU A 1 73 ? -36.550 14.491 36.805 1.00 40.41 73 GLU A C 1
ATOM 544 O O . GLU A 1 73 ? -35.416 14.832 36.487 1.00 40.41 73 GLU A O 1
ATOM 549 N N . ASP A 1 74 ? -36.999 13.285 36.436 1.00 45.12 74 ASP A N 1
ATOM 550 C CA . ASP A 1 74 ? -36.131 12.294 35.759 1.00 45.12 74 ASP A CA 1
ATOM 551 C C . ASP A 1 74 ? -35.945 12.511 34.246 1.00 45.12 74 ASP A C 1
ATOM 553 O O . ASP A 1 74 ? -35.160 11.834 33.581 1.00 45.12 74 ASP A O 1
ATOM 557 N N . GLY A 1 75 ? -36.640 13.489 33.664 1.00 47.47 75 GLY A N 1
ATOM 558 C CA . GLY A 1 75 ? -36.615 13.708 32.220 1.00 47.47 75 GLY A CA 1
ATOM 559 C C . GLY A 1 75 ? -35.336 14.363 31.695 1.00 47.47 75 GLY A C 1
ATOM 560 O O . GLY A 1 75 ? -35.042 14.216 30.512 1.00 47.47 75 GLY A O 1
ATOM 561 N N . ASN A 1 76 ? -34.589 15.108 32.517 1.00 50.66 76 ASN A N 1
ATOM 562 C CA . ASN A 1 76 ? -33.457 15.912 32.035 1.00 50.66 76 ASN A CA 1
ATOM 563 C C . ASN A 1 76 ? -32.110 15.201 32.220 1.00 50.66 76 ASN A C 1
ATOM 565 O O . ASN A 1 76 ? -31.298 15.193 31.297 1.00 50.66 76 ASN A O 1
ATOM 569 N N . SER A 1 77 ? -31.903 14.528 33.353 1.00 54.09 77 SER A N 1
ATOM 570 C CA . SER A 1 77 ? -30.709 13.716 33.632 1.00 54.09 77 SER A CA 1
ATOM 571 C C . SER A 1 77 ? -30.589 12.528 32.667 1.00 54.09 77 SER A C 1
ATOM 573 O O . SER A 1 77 ? -29.521 12.314 32.096 1.00 54.09 77 SER A O 1
ATOM 575 N N . GLN A 1 78 ? -31.695 11.830 32.382 1.00 56.12 78 GLN A N 1
ATOM 576 C CA . GLN A 1 78 ? -31.738 10.737 31.401 1.00 56.12 78 GLN A CA 1
ATOM 577 C C . GLN A 1 78 ? -31.537 11.221 29.953 1.00 56.12 78 GLN A C 1
ATOM 579 O O . GLN A 1 78 ? -30.917 10.542 29.139 1.00 56.12 78 GLN A O 1
ATOM 584 N N . LYS A 1 79 ? -32.013 12.424 29.604 1.00 60.53 79 LYS A N 1
ATOM 585 C CA . LYS A 1 79 ? -31.757 13.023 28.278 1.00 60.53 79 LYS A CA 1
ATOM 586 C C . LYS A 1 79 ? -30.308 13.484 28.120 1.00 60.53 79 LYS A C 1
ATOM 588 O O . LYS A 1 79 ? -29.765 13.395 27.021 1.00 60.53 79 LYS A O 1
ATOM 593 N N . LEU A 1 80 ? -29.679 13.958 29.195 1.00 60.69 80 LEU A N 1
ATOM 594 C CA . LEU A 1 80 ? -28.257 14.306 29.229 1.00 60.69 80 LEU A CA 1
ATOM 595 C C . LEU A 1 80 ? -27.372 13.062 29.089 1.00 60.69 80 LEU A C 1
ATOM 597 O O . LEU A 1 80 ? -26.422 13.095 28.309 1.00 60.69 80 LEU A O 1
ATOM 601 N N . THR A 1 81 ? -27.712 11.948 29.744 1.00 78.38 81 THR A N 1
ATOM 602 C CA . THR A 1 81 ? -26.984 10.680 29.574 1.00 78.38 81 THR A CA 1
ATOM 603 C C . THR A 1 81 ? -27.195 10.066 28.191 1.00 78.38 81 THR A C 1
ATOM 605 O O . THR A 1 81 ? -26.232 9.586 27.600 1.00 78.38 81 THR A O 1
ATOM 608 N N . LEU A 1 82 ? -28.397 10.151 27.610 1.00 78.62 82 LEU A N 1
ATOM 609 C CA . LEU A 1 82 ? -28.640 9.719 26.227 1.00 78.62 82 LEU A CA 1
ATOM 610 C C . LEU A 1 82 ? -27.875 10.569 25.203 1.00 78.62 82 LEU A C 1
ATOM 612 O O . LEU A 1 82 ? -27.274 10.018 24.283 1.00 78.62 82 LEU A O 1
ATOM 616 N N . LYS A 1 83 ? -27.826 11.897 25.375 1.00 81.25 83 LYS A N 1
ATOM 617 C CA . LYS A 1 83 ? -26.995 12.776 24.532 1.00 81.25 83 LYS A CA 1
ATOM 618 C C . LYS A 1 83 ? -25.501 12.504 24.701 1.00 81.25 83 LYS A C 1
ATOM 620 O O . LYS A 1 83 ? -24.768 12.551 23.713 1.00 81.25 83 LYS A O 1
ATOM 625 N N . ALA A 1 84 ? -25.049 12.200 25.917 1.00 84.12 84 ALA A N 1
ATOM 626 C CA . ALA A 1 84 ? -23.663 11.821 26.176 1.00 84.12 84 ALA A CA 1
ATOM 627 C C . ALA A 1 84 ? -23.311 10.491 25.488 1.00 84.12 84 ALA A C 1
ATOM 629 O O . ALA A 1 84 ? -22.300 10.420 24.796 1.00 84.12 84 ALA A O 1
ATOM 630 N N . LEU A 1 85 ? -24.183 9.479 25.577 1.00 84.19 85 LEU A N 1
ATOM 631 C CA . LEU A 1 85 ? -24.025 8.193 24.887 1.00 84.19 85 LEU A CA 1
ATOM 632 C C . LEU A 1 85 ? -24.039 8.345 23.360 1.00 84.19 85 LEU A C 1
ATOM 634 O O . LEU A 1 85 ? -23.220 7.739 22.674 1.00 84.19 85 LEU A O 1
ATOM 638 N N . GLN A 1 86 ? -24.928 9.180 22.819 1.00 87.81 86 GLN A N 1
ATOM 639 C CA . GLN A 1 86 ? -24.980 9.468 21.385 1.00 87.81 86 GLN A CA 1
ATOM 640 C C . GLN A 1 86 ? -23.700 10.163 20.903 1.00 87.81 86 GLN A C 1
ATOM 642 O O . GLN A 1 86 ? -23.154 9.797 19.864 1.00 87.81 86 GLN A O 1
ATOM 647 N N . THR A 1 87 ? -23.194 11.128 21.677 1.00 90.38 87 THR A N 1
ATOM 648 C CA . THR A 1 87 ? -21.920 11.805 21.391 1.00 90.38 87 THR A CA 1
ATOM 649 C C . THR A 1 87 ? -20.751 10.825 21.445 1.00 90.38 87 THR A C 1
ATOM 651 O O . THR A 1 87 ? -19.917 10.823 20.545 1.00 90.38 87 THR A O 1
ATOM 654 N N . GLN A 1 88 ? -20.717 9.945 22.448 1.00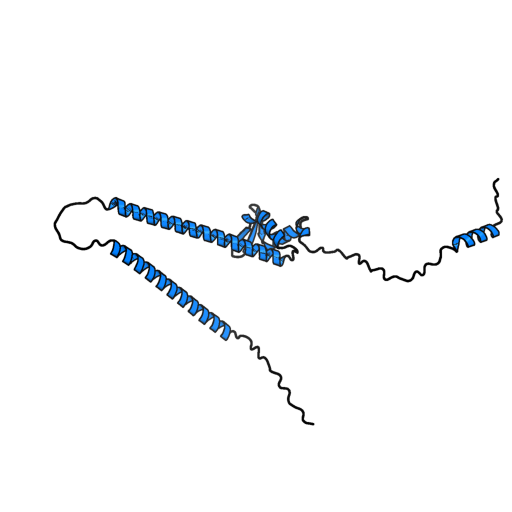 89.38 88 GLN A N 1
ATOM 655 C CA . GLN A 1 88 ? -19.672 8.934 22.585 1.00 89.38 88 GLN A CA 1
ATOM 656 C C . GLN A 1 88 ? -19.688 7.933 21.421 1.00 89.38 88 GLN A C 1
ATOM 658 O O . GLN A 1 88 ? -18.632 7.601 20.889 1.00 89.38 88 GLN A O 1
ATOM 663 N N . LEU A 1 89 ? -20.870 7.494 20.977 1.00 89.00 89 LEU A N 1
ATOM 664 C CA . LEU A 1 89 ? -21.009 6.635 19.798 1.00 89.00 89 LEU A CA 1
ATOM 665 C C . LEU A 1 89 ? -20.526 7.331 18.524 1.00 89.00 89 LEU A C 1
ATOM 667 O O . LEU A 1 89 ? -19.780 6.728 17.756 1.00 89.00 89 LEU A O 1
ATOM 671 N N . ALA A 1 90 ? -20.910 8.592 18.315 1.00 92.44 90 ALA A N 1
ATOM 672 C CA . ALA A 1 90 ? -20.460 9.371 17.165 1.00 92.44 90 ALA A CA 1
ATOM 673 C C . ALA A 1 90 ? -18.936 9.571 17.176 1.00 92.44 90 ALA A C 1
ATOM 675 O O . ALA A 1 90 ? -18.285 9.442 16.142 1.00 92.44 90 ALA A O 1
ATOM 676 N N . GLN A 1 91 ? -18.355 9.823 18.350 1.00 92.88 91 GLN A N 1
ATOM 677 C CA . GLN A 1 91 ? -16.914 9.988 18.510 1.00 92.88 91 GLN A CA 1
ATOM 678 C C . GLN A 1 91 ? -16.156 8.682 18.247 1.00 92.88 91 GLN A C 1
ATOM 680 O O . GLN A 1 91 ? -15.183 8.691 17.501 1.00 92.88 91 GLN A O 1
ATOM 685 N N . MET A 1 92 ? -16.640 7.550 18.769 1.00 91.62 92 MET A N 1
ATOM 686 C CA . MET A 1 92 ? -16.055 6.235 18.482 1.00 91.62 92 MET A CA 1
ATOM 687 C C . MET A 1 92 ? -16.161 5.849 17.002 1.00 91.62 92 MET A C 1
ATOM 689 O O . MET A 1 92 ? -15.257 5.214 16.462 1.00 91.62 92 MET A O 1
ATOM 693 N N . GLN A 1 93 ? -17.264 6.198 16.336 1.00 93.50 93 GLN A N 1
ATOM 694 C CA . GLN A 1 93 ? -17.409 5.982 14.894 1.00 93.50 93 GLN A CA 1
ATOM 695 C C . GLN A 1 93 ? -16.404 6.827 14.110 1.00 93.50 93 GLN A C 1
ATOM 697 O O . GLN A 1 93 ? -15.693 6.286 13.268 1.00 93.50 93 GLN A O 1
ATOM 702 N N . ALA A 1 94 ? -16.284 8.114 14.444 1.00 95.12 94 ALA A N 1
ATOM 703 C CA . ALA A 1 94 ? -15.322 9.009 13.810 1.00 95.12 94 ALA A CA 1
ATOM 704 C C . ALA A 1 94 ? -13.873 8.529 13.994 1.00 95.12 94 ALA A C 1
ATOM 706 O O . ALA A 1 94 ? -13.096 8.550 13.042 1.00 95.12 94 ALA A O 1
ATOM 707 N N . GLU A 1 95 ? -13.521 8.050 15.189 1.00 94.44 95 GLU A N 1
ATOM 708 C CA . GLU A 1 95 ? -12.194 7.501 15.479 1.00 94.44 95 GLU A CA 1
ATOM 709 C C . GLU A 1 95 ? -11.902 6.250 14.642 1.00 94.44 95 GLU A C 1
ATOM 711 O O . GLU A 1 95 ? -10.845 6.156 14.023 1.00 94.44 95 GLU A O 1
ATOM 716 N N . ARG A 1 96 ? -12.866 5.328 14.518 1.00 92.44 96 ARG A N 1
ATOM 717 C CA . ARG A 1 96 ? -12.707 4.140 13.665 1.00 92.44 96 ARG A CA 1
ATOM 718 C C . ARG A 1 96 ? -12.611 4.466 12.184 1.00 92.44 96 ARG A C 1
ATOM 720 O O . ARG A 1 96 ? -11.861 3.809 11.467 1.00 92.44 96 ARG A O 1
ATOM 727 N N . ASP A 1 97 ? -13.377 5.438 11.709 1.00 94.56 97 ASP A N 1
ATOM 728 C CA . ASP A 1 97 ? -13.305 5.860 10.312 1.00 94.56 97 ASP A CA 1
ATOM 729 C C . ASP A 1 97 ? -11.966 6.533 10.011 1.00 94.56 97 ASP A C 1
ATOM 731 O O . ASP A 1 97 ? -11.405 6.328 8.934 1.00 94.56 97 ASP A O 1
ATOM 735 N N . GLN A 1 98 ? -11.423 7.289 10.967 1.00 94.38 98 GLN A N 1
ATOM 736 C CA . GLN A 1 98 ? -10.091 7.869 10.861 1.00 94.38 98 GLN A CA 1
ATOM 737 C C . GLN A 1 98 ? -9.009 6.784 10.853 1.00 94.38 98 GLN A C 1
ATOM 739 O O . GLN A 1 98 ? -8.204 6.739 9.927 1.00 94.38 98 GLN A O 1
ATOM 744 N N . GLU A 1 99 ? -9.052 5.844 11.797 1.00 94.19 99 GLU A N 1
ATOM 745 C CA . GLU A 1 99 ? -8.110 4.723 11.861 1.00 94.19 99 GLU A CA 1
ATOM 746 C C . GLU A 1 99 ? -8.142 3.877 10.579 1.00 94.19 99 GLU A C 1
ATOM 748 O O . GLU A 1 99 ? -7.100 3.498 10.045 1.00 94.19 99 GLU A O 1
ATOM 753 N N . ARG A 1 100 ? -9.332 3.628 10.019 1.00 92.81 100 ARG A N 1
ATOM 754 C CA . ARG A 1 100 ? -9.483 2.925 8.736 1.00 92.81 100 ARG A CA 1
ATOM 755 C C . ARG A 1 100 ? -8.850 3.682 7.576 1.00 92.81 100 ARG A C 1
ATOM 757 O O . ARG A 1 100 ? -8.210 3.052 6.734 1.00 92.81 100 ARG A O 1
ATOM 764 N N . LYS A 1 101 ? -9.018 5.004 7.518 1.00 92.44 101 LYS A N 1
ATOM 765 C CA . LYS A 1 101 ? -8.379 5.843 6.494 1.00 92.44 101 LYS A CA 1
ATOM 766 C C . LYS A 1 101 ? -6.863 5.807 6.633 1.00 92.44 101 LYS A C 1
ATOM 768 O O . LYS A 1 101 ? -6.178 5.598 5.637 1.00 92.44 101 LYS A O 1
ATOM 773 N N . ASP A 1 102 ? -6.348 5.933 7.848 1.00 92.44 102 ASP A N 1
ATOM 774 C CA . ASP A 1 102 ? -4.909 5.929 8.108 1.00 92.44 102 ASP A CA 1
ATOM 775 C C . ASP A 1 102 ? -4.290 4.562 7.786 1.00 92.44 102 ASP A C 1
ATOM 777 O O . ASP A 1 102 ? -3.266 4.483 7.101 1.00 92.44 102 ASP A O 1
ATOM 781 N N . ALA A 1 103 ? -4.962 3.473 8.166 1.00 92.56 103 ALA A N 1
ATOM 782 C CA . ALA A 1 103 ? -4.572 2.117 7.797 1.00 92.56 103 ALA A CA 1
ATOM 783 C C . ALA A 1 103 ? -4.583 1.913 6.274 1.00 92.56 103 ALA A C 1
ATOM 785 O O . ALA A 1 103 ? -3.658 1.311 5.727 1.00 92.56 103 ALA A O 1
ATOM 786 N N . PHE A 1 104 ? -5.593 2.435 5.573 1.00 92.25 104 PHE A N 1
ATOM 787 C CA . PHE A 1 104 ? -5.654 2.377 4.114 1.00 92.25 104 PHE A CA 1
ATOM 788 C C . PHE A 1 104 ? -4.508 3.161 3.464 1.00 92.25 104 PHE A C 1
ATOM 790 O O . PHE A 1 104 ? -3.830 2.639 2.580 1.00 92.25 104 PHE A O 1
ATOM 797 N N . ILE A 1 105 ? -4.227 4.380 3.934 1.00 91.81 105 ILE A N 1
ATOM 798 C CA . ILE A 1 105 ? -3.119 5.210 3.441 1.00 91.81 105 ILE A CA 1
ATOM 799 C C . ILE A 1 105 ? -1.777 4.500 3.650 1.00 91.81 105 ILE A C 1
ATOM 801 O O . ILE A 1 105 ? -0.949 4.482 2.735 1.00 91.81 105 ILE A O 1
ATOM 805 N N . ALA A 1 106 ? -1.568 3.888 4.817 1.00 92.12 106 ALA A N 1
ATOM 806 C CA . ALA A 1 106 ? -0.356 3.138 5.128 1.00 92.12 106 ALA A CA 1
ATOM 807 C C . ALA A 1 106 ? -0.198 1.906 4.225 1.00 92.12 106 ALA A C 1
ATOM 809 O O . ALA A 1 106 ? 0.872 1.693 3.649 1.00 92.12 106 ALA A O 1
ATOM 810 N N . LYS A 1 107 ? -1.271 1.127 4.039 1.00 93.75 107 LYS A N 1
ATOM 811 C CA . LYS A 1 107 ? -1.271 -0.026 3.131 1.00 93.75 107 LYS A CA 1
ATOM 812 C C . LYS A 1 107 ? -0.991 0.382 1.685 1.00 93.75 107 LYS A C 1
ATOM 814 O O . LYS A 1 107 ? -0.122 -0.211 1.052 1.00 93.75 107 LYS A O 1
ATOM 819 N N . ARG A 1 108 ? -1.650 1.436 1.196 1.00 93.75 108 ARG A N 1
ATOM 820 C CA . ARG A 1 108 ? -1.419 2.011 -0.137 1.00 93.75 108 ARG A CA 1
ATOM 821 C C . ARG A 1 108 ? 0.041 2.426 -0.316 1.00 93.75 108 ARG A C 1
ATOM 823 O O . ARG A 1 108 ? 0.657 2.108 -1.329 1.00 93.75 108 ARG A O 1
ATOM 830 N N . GLY A 1 109 ? 0.607 3.117 0.674 1.00 92.38 109 GLY A N 1
ATOM 831 C CA . GLY A 1 109 ? 2.015 3.518 0.663 1.00 92.38 109 GLY A CA 1
ATOM 832 C C . GLY A 1 109 ? 2.966 2.319 0.608 1.00 92.38 109 GLY A C 1
ATOM 833 O O . GLY A 1 109 ? 3.938 2.334 -0.149 1.00 92.38 109 GLY A O 1
ATOM 834 N N . SER A 1 110 ? 2.659 1.255 1.354 1.00 93.38 110 SER A N 1
ATOM 835 C CA . SER A 1 110 ? 3.419 0.002 1.313 1.00 93.38 110 SER A CA 1
ATOM 836 C C . SER A 1 110 ? 3.352 -0.660 -0.065 1.00 93.38 110 SER A C 1
ATOM 838 O O . SER A 1 110 ? 4.396 -0.982 -0.627 1.00 93.38 110 SER A O 1
ATOM 840 N N . ALA A 1 111 ? 2.157 -0.773 -0.652 1.00 93.12 111 ALA A N 1
ATOM 841 C CA . ALA A 1 111 ? 1.955 -1.362 -1.975 1.00 93.12 111 ALA A CA 1
ATOM 842 C C . ALA A 1 111 ? 2.705 -0.600 -3.078 1.00 93.12 111 ALA A C 1
ATOM 844 O O . ALA A 1 111 ? 3.426 -1.204 -3.869 1.00 93.12 111 ALA A O 1
ATOM 845 N N . LEU A 1 112 ? 2.621 0.735 -3.081 1.00 93.31 112 LEU A N 1
ATOM 846 C CA . LEU A 1 112 ? 3.384 1.585 -4.002 1.00 93.31 112 LEU A CA 1
ATOM 847 C C . LEU A 1 112 ? 4.893 1.385 -3.843 1.00 93.31 112 LEU A C 1
ATOM 849 O O . LEU A 1 112 ? 5.607 1.240 -4.831 1.00 93.31 112 LEU A O 1
ATOM 853 N N . THR A 1 113 ? 5.381 1.342 -2.602 1.00 93.81 113 THR A N 1
ATOM 854 C CA . THR A 1 113 ? 6.808 1.129 -2.324 1.00 93.81 113 THR A CA 1
ATOM 855 C C . THR A 1 113 ? 7.275 -0.235 -2.832 1.00 93.81 113 THR A C 1
ATOM 857 O O . THR A 1 113 ? 8.344 -0.326 -3.429 1.00 93.81 113 THR A O 1
ATOM 860 N N . GLN A 1 114 ? 6.474 -1.286 -2.645 1.00 93.62 114 GLN A N 1
ATOM 861 C CA . GLN A 1 114 ? 6.782 -2.630 -3.138 1.00 93.62 114 GLN A CA 1
ATOM 862 C C . GLN A 1 114 ? 6.797 -2.687 -4.671 1.00 93.62 114 GLN A C 1
ATOM 864 O O . GLN A 1 114 ? 7.750 -3.213 -5.246 1.00 93.62 114 GLN A O 1
ATOM 869 N N . ALA A 1 115 ? 5.802 -2.090 -5.334 1.00 92.75 115 ALA A N 1
ATOM 870 C CA . ALA A 1 115 ? 5.738 -2.034 -6.794 1.00 92.75 115 ALA A CA 1
ATOM 871 C C . ALA A 1 115 ? 6.940 -1.282 -7.398 1.00 92.75 115 ALA A C 1
ATOM 873 O O . ALA A 1 115 ? 7.528 -1.731 -8.379 1.00 92.75 115 ALA A O 1
ATOM 874 N N . ILE A 1 116 ? 7.356 -0.174 -6.777 1.00 93.44 116 ILE A N 1
ATOM 875 C CA . ILE A 1 116 ? 8.547 0.596 -7.174 1.00 93.44 116 ILE A CA 1
ATOM 876 C C . ILE A 1 116 ? 9.840 -0.184 -6.910 1.00 93.44 116 ILE A C 1
ATOM 878 O O . ILE A 1 116 ? 10.760 -0.161 -7.725 1.00 93.44 116 ILE A O 1
ATOM 882 N N . ALA A 1 117 ? 9.940 -0.880 -5.778 1.00 91.75 117 ALA A N 1
ATOM 883 C CA . ALA A 1 117 ? 11.118 -1.687 -5.473 1.00 91.75 117 ALA A CA 1
ATOM 884 C C . ALA A 1 117 ? 11.302 -2.817 -6.500 1.00 91.75 117 ALA A C 1
ATOM 886 O O . ALA A 1 117 ? 12.424 -3.084 -6.928 1.00 91.75 117 ALA A O 1
ATOM 887 N N . ALA A 1 118 ? 10.200 -3.428 -6.946 1.00 91.56 118 ALA A N 1
ATOM 888 C CA . ALA A 1 118 ? 10.203 -4.458 -7.980 1.00 91.56 118 ALA A CA 1
ATOM 889 C C . ALA A 1 118 ? 10.546 -3.924 -9.384 1.00 91.56 118 ALA A C 1
ATOM 891 O O . ALA A 1 118 ? 10.954 -4.699 -10.246 1.00 91.56 118 ALA A O 1
ATOM 892 N N . SER A 1 119 ? 10.412 -2.617 -9.627 1.00 88.88 119 SER A N 1
ATOM 893 C CA . SER A 1 119 ? 10.607 -2.024 -10.953 1.00 88.88 119 SER A CA 1
ATOM 894 C C . SER A 1 119 ? 12.069 -1.723 -11.306 1.00 88.88 119 SER A C 1
ATOM 896 O O . SER A 1 119 ? 12.356 -1.339 -12.438 1.00 88.88 119 SER A O 1
ATOM 898 N N . GLY A 1 120 ? 12.998 -1.844 -10.350 1.00 86.44 120 GLY A N 1
ATOM 899 C CA . GLY A 1 120 ? 14.423 -1.568 -10.573 1.00 86.44 120 GLY A CA 1
ATOM 900 C C . GLY A 1 120 ? 14.770 -0.083 -10.747 1.00 86.44 120 GLY A C 1
ATOM 901 O O . GLY A 1 120 ? 15.813 0.240 -11.314 1.00 86.44 120 GLY A O 1
ATOM 902 N N . ALA A 1 121 ? 13.914 0.831 -10.276 1.00 90.50 121 ALA A N 1
ATOM 903 C CA . ALA A 1 121 ? 14.162 2.268 -10.366 1.00 90.50 121 ALA A CA 1
ATOM 904 C C . ALA A 1 121 ? 15.362 2.712 -9.501 1.00 90.50 121 ALA A C 1
ATOM 906 O O . ALA A 1 121 ? 15.500 2.297 -8.348 1.00 90.50 121 ALA A O 1
ATOM 907 N N . LEU A 1 122 ? 16.189 3.621 -10.028 1.00 88.56 122 LEU A N 1
ATOM 908 C CA . LEU A 1 122 ? 17.355 4.207 -9.352 1.00 88.56 122 LEU A CA 1
ATOM 909 C C . LEU A 1 122 ? 16.956 5.078 -8.152 1.00 88.56 122 LEU A C 1
ATOM 911 O O . LEU A 1 122 ? 17.533 4.962 -7.073 1.00 88.56 122 LEU A O 1
ATOM 915 N N . ASN A 1 123 ? 15.969 5.963 -8.331 1.00 90.75 123 ASN A N 1
ATOM 916 C CA . ASN A 1 123 ? 15.516 6.896 -7.296 1.00 90.75 123 ASN A CA 1
ATOM 917 C C . ASN A 1 123 ? 14.075 6.597 -6.868 1.00 90.75 123 ASN A C 1
ATOM 919 O O . ASN A 1 123 ? 13.132 7.322 -7.195 1.00 90.75 123 ASN A O 1
ATOM 923 N N . GLN A 1 124 ? 13.924 5.519 -6.099 1.00 92.12 124 GLN A N 1
ATOM 924 C CA . GLN A 1 124 ? 12.630 5.026 -5.620 1.00 92.12 124 GLN A CA 1
ATOM 925 C C . GLN A 1 124 ? 11.852 6.074 -4.814 1.00 92.12 124 GLN A C 1
ATOM 927 O O . GLN A 1 124 ? 10.636 6.174 -4.936 1.00 92.12 124 GLN A O 1
ATOM 932 N N . LYS A 1 125 ? 12.541 6.902 -4.016 1.00 92.12 125 LYS A N 1
ATOM 933 C CA . LYS A 1 125 ? 11.900 7.927 -3.176 1.00 92.12 125 LYS A CA 1
ATOM 934 C C . LYS A 1 125 ? 11.279 9.052 -4.001 1.00 92.12 125 LYS A C 1
ATOM 936 O O . LYS A 1 125 ? 10.209 9.544 -3.648 1.00 92.12 125 LYS A O 1
ATOM 941 N N . ALA A 1 126 ? 11.957 9.492 -5.058 1.00 91.56 126 ALA A N 1
ATOM 942 C CA . ALA A 1 126 ? 11.420 10.509 -5.955 1.00 91.56 126 ALA A CA 1
ATOM 943 C C . ALA A 1 126 ? 10.263 9.945 -6.793 1.00 91.56 126 ALA A C 1
ATOM 945 O O . ALA A 1 126 ? 9.211 10.578 -6.853 1.00 91.56 126 ALA A O 1
ATOM 946 N N . LEU A 1 127 ? 10.416 8.726 -7.325 1.00 92.06 127 LE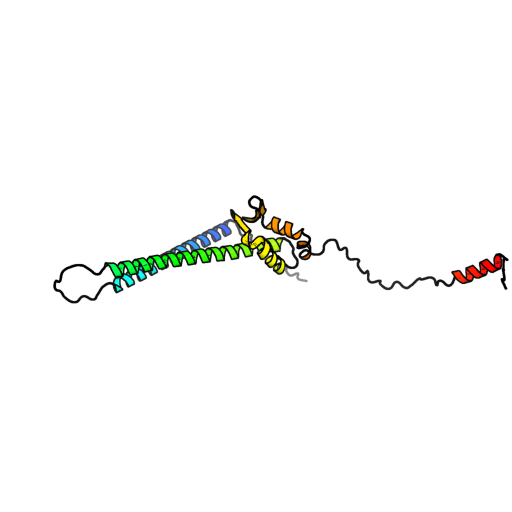U A N 1
ATOM 947 C CA . LEU A 1 127 ? 9.353 8.037 -8.060 1.00 92.06 127 LEU A CA 1
ATOM 948 C C . LEU A 1 127 ? 8.109 7.818 -7.187 1.00 92.06 127 LEU A C 1
ATOM 950 O O . LEU A 1 127 ? 6.997 8.079 -7.624 1.00 92.06 127 LEU A O 1
ATOM 954 N N . TYR A 1 128 ? 8.288 7.434 -5.921 1.00 93.50 128 TYR A N 1
ATOM 955 C CA . TYR A 1 128 ? 7.190 7.273 -4.966 1.00 93.50 128 TYR A CA 1
ATOM 956 C C . TYR A 1 128 ? 6.384 8.556 -4.775 1.00 93.50 128 TYR A C 1
ATOM 958 O O . TYR A 1 128 ? 5.157 8.525 -4.813 1.00 93.50 128 TYR A O 1
ATOM 966 N N . LYS A 1 129 ? 7.064 9.693 -4.585 1.00 93.06 129 LYS A N 1
ATOM 967 C CA . LYS A 1 129 ? 6.389 10.988 -4.429 1.00 93.06 129 LYS A CA 1
ATOM 968 C C . LYS A 1 129 ? 5.603 11.367 -5.676 1.00 93.06 129 LYS A C 1
ATOM 970 O O . LYS A 1 129 ? 4.505 11.891 -5.553 1.00 93.06 129 LYS A O 1
ATOM 975 N N . LEU A 1 130 ? 6.165 11.105 -6.850 1.00 92.12 130 LEU A N 1
ATOM 976 C CA . LEU A 1 130 ? 5.515 11.421 -8.111 1.00 92.12 130 LEU A CA 1
ATOM 977 C C . LEU A 1 130 ? 4.281 10.536 -8.338 1.00 92.12 130 LEU A C 1
ATOM 979 O O . LEU A 1 130 ? 3.194 11.055 -8.565 1.00 92.12 130 LEU A O 1
ATOM 983 N N . LEU A 1 131 ? 4.403 9.225 -8.128 1.00 91.75 131 LEU A N 1
ATOM 984 C CA . LEU A 1 131 ? 3.278 8.291 -8.235 1.00 91.75 131 LEU A CA 1
ATOM 985 C C . LEU A 1 131 ? 2.199 8.533 -7.170 1.00 91.75 131 LEU A C 1
ATOM 987 O O . LEU A 1 131 ? 1.026 8.279 -7.423 1.00 91.75 131 LEU A O 1
ATOM 991 N N . GLN A 1 132 ? 2.558 9.046 -5.989 1.00 91.69 132 GLN A N 1
ATOM 992 C CA . GLN A 1 132 ? 1.569 9.507 -5.010 1.00 91.69 132 GLN A CA 1
ATOM 993 C C . GLN A 1 132 ? 0.746 10.689 -5.525 1.00 91.69 132 GLN A C 1
ATOM 995 O O . GLN A 1 132 ? -0.438 10.763 -5.216 1.00 91.69 132 GLN A O 1
ATOM 1000 N N . VAL A 1 133 ? 1.358 11.611 -6.269 1.00 90.25 133 VAL A N 1
ATOM 1001 C CA . VAL A 1 133 ? 0.656 12.765 -6.844 1.00 90.25 133 VAL A CA 1
ATOM 1002 C C . VAL A 1 133 ? -0.205 12.336 -8.029 1.00 90.25 133 VAL A C 1
ATOM 1004 O O . VAL A 1 133 ? -1.335 12.793 -8.152 1.00 90.25 133 VAL A O 1
ATOM 1007 N N . GLU A 1 134 ? 0.303 11.443 -8.874 1.00 86.00 134 GLU A N 1
ATOM 1008 C CA . GLU A 1 134 ? -0.377 11.041 -10.108 1.00 86.00 134 GLU A CA 1
ATOM 1009 C C . GLU A 1 134 ? -1.477 9.998 -9.876 1.00 86.00 134 GLU A C 1
ATOM 1011 O O . GLU A 1 134 ? -2.572 10.112 -10.420 1.00 86.00 134 GLU A O 1
ATOM 1016 N N . TYR A 1 135 ? -1.210 8.990 -9.040 1.00 86.38 135 TYR A N 1
ATOM 1017 C CA . TYR A 1 135 ? -2.112 7.854 -8.828 1.00 86.38 135 TYR A CA 1
ATOM 1018 C C . TYR A 1 135 ? -2.688 7.776 -7.416 1.00 86.38 135 TYR A C 1
ATOM 1020 O O . TYR A 1 135 ? -3.518 6.907 -7.167 1.00 86.38 135 TYR A O 1
ATOM 1028 N N . GLY A 1 136 ? -2.293 8.652 -6.485 1.00 81.75 136 GLY A N 1
ATOM 1029 C CA . GLY A 1 136 ? -2.642 8.537 -5.065 1.00 81.75 136 GLY A CA 1
ATOM 1030 C C . GLY A 1 136 ? -4.118 8.235 -4.813 1.00 81.75 136 GLY A C 1
ATOM 1031 O O . GLY A 1 136 ? -4.434 7.257 -4.131 1.00 81.75 136 GLY A O 1
ATOM 1032 N N . ASP A 1 137 ? -5.014 9.018 -5.405 1.00 86.38 137 ASP A N 1
ATOM 1033 C CA . ASP A 1 137 ? -6.463 8.878 -5.205 1.00 86.38 137 ASP A CA 1
ATOM 1034 C C . ASP A 1 137 ? -7.110 7.827 -6.124 1.00 86.38 137 ASP A C 1
ATOM 1036 O O . ASP A 1 137 ? -8.213 7.351 -5.856 1.00 86.38 137 ASP A O 1
ATOM 1040 N N . ALA A 1 138 ? -6.408 7.425 -7.185 1.00 89.44 138 ALA A N 1
ATOM 1041 C CA . ALA A 1 138 ? -6.852 6.422 -8.149 1.00 89.44 138 ALA A CA 1
ATOM 1042 C C . ALA A 1 138 ? -6.523 4.980 -7.723 1.00 89.44 138 ALA A C 1
ATOM 1044 O O . ALA A 1 138 ? -7.040 4.030 -8.317 1.00 89.44 138 ALA A O 1
ATOM 1045 N N . VAL A 1 139 ? -5.659 4.805 -6.716 1.00 91.69 139 VAL A N 1
ATOM 1046 C CA . VAL A 1 139 ? -5.242 3.490 -6.223 1.00 91.69 139 VAL A CA 1
ATOM 1047 C C . VAL A 1 139 ? -6.325 2.878 -5.332 1.00 91.69 139 VAL A C 1
ATOM 1049 O O . VAL A 1 139 ? -6.681 3.429 -4.289 1.00 91.69 139 VAL A O 1
ATOM 1052 N N . LYS A 1 140 ? -6.812 1.698 -5.719 1.00 91.62 140 LYS A N 1
ATOM 1053 C CA . LYS A 1 140 ? -7.836 0.924 -5.007 1.00 91.62 140 LYS A CA 1
ATOM 1054 C C . LYS A 1 140 ? -7.329 -0.481 -4.688 1.00 91.62 140 LYS A C 1
ATOM 1056 O O . LYS A 1 140 ? -6.523 -1.043 -5.428 1.00 91.62 140 LYS A O 1
ATOM 1061 N N . GLU A 1 141 ? -7.813 -1.036 -3.581 1.00 92.50 141 GLU A N 1
ATOM 1062 C CA . GLU A 1 141 ? -7.555 -2.419 -3.171 1.00 92.50 141 GLU A CA 1
ATOM 1063 C C . GLU A 1 141 ? -8.814 -3.253 -3.449 1.00 92.50 141 GLU A C 1
ATOM 1065 O O . GLU A 1 141 ? -9.876 -2.974 -2.891 1.00 92.50 141 GLU A O 1
ATOM 1070 N N . GLU A 1 142 ? -8.703 -4.280 -4.292 1.00 89.31 142 GLU A N 1
ATOM 1071 C CA . GLU A 1 142 ? -9.773 -5.250 -4.546 1.00 89.31 142 GLU A CA 1
ATOM 1072 C C . GLU A 1 142 ? -9.245 -6.669 -4.330 1.00 89.31 142 GLU A C 1
ATOM 1074 O O . GLU A 1 142 ? -8.252 -7.079 -4.925 1.00 89.31 142 GLU A O 1
ATOM 1079 N N . GLN A 1 143 ? -9.902 -7.431 -3.448 1.00 87.31 143 GLN A N 1
ATOM 1080 C CA . GLN A 1 143 ? -9.554 -8.831 -3.147 1.00 87.31 143 GLN A CA 1
ATOM 1081 C C . GLN A 1 143 ? -8.072 -9.053 -2.759 1.00 87.31 143 GLN A C 1
ATOM 1083 O O . GLN A 1 143 ? -7.522 -10.130 -2.976 1.00 87.31 143 GLN A O 1
ATOM 1088 N N . GLY A 1 144 ? -7.426 -8.044 -2.162 1.00 86.56 144 GLY A N 1
ATOM 1089 C CA . GLY A 1 144 ? -6.018 -8.095 -1.749 1.00 86.56 144 GLY A CA 1
ATOM 1090 C C . GLY A 1 144 ? -5.007 -7.778 -2.857 1.00 86.56 144 GLY A C 1
ATOM 1091 O O . GLY A 1 144 ? -3.805 -7.847 -2.608 1.00 86.56 144 GLY A O 1
ATOM 1092 N N . ALA A 1 145 ? -5.467 -7.409 -4.053 1.00 90.69 145 ALA A N 1
ATOM 1093 C CA . ALA A 1 145 ? -4.636 -6.878 -5.126 1.00 90.69 145 ALA A CA 1
ATOM 1094 C C . ALA A 1 145 ? -4.848 -5.363 -5.279 1.00 90.69 145 ALA A C 1
ATOM 1096 O O . ALA A 1 145 ? -5.933 -4.837 -5.016 1.00 90.69 145 ALA A O 1
ATOM 1097 N N . TRP A 1 146 ? -3.792 -4.661 -5.694 1.00 93.56 146 TRP A N 1
ATOM 1098 C CA . TRP A 1 146 ? -3.802 -3.211 -5.866 1.00 93.56 146 TRP A CA 1
ATOM 1099 C C . TRP A 1 146 ? -3.942 -2.837 -7.333 1.00 93.56 146 TRP A C 1
ATOM 1101 O O . TRP A 1 146 ? -3.232 -3.353 -8.198 1.00 93.56 146 TRP A O 1
ATOM 1111 N N . PHE A 1 147 ? -4.831 -1.890 -7.601 1.00 93.81 147 PHE A N 1
ATOM 1112 C CA . PHE A 1 147 ? -5.144 -1.432 -8.944 1.00 93.81 147 PHE A CA 1
ATOM 1113 C C . PHE A 1 147 ? -5.151 0.090 -9.014 1.00 93.81 147 PHE A C 1
ATOM 1115 O O . PHE A 1 147 ? -5.418 0.764 -8.023 1.00 93.81 147 PHE A O 1
ATOM 1122 N N . VAL A 1 148 ? -4.889 0.625 -10.201 1.00 93.12 148 VAL A N 1
ATOM 1123 C CA . VAL A 1 148 ? -5.003 2.045 -10.535 1.00 93.12 148 VAL A CA 1
ATOM 1124 C C . VAL A 1 148 ? -6.156 2.202 -11.517 1.00 93.12 148 VAL A C 1
ATOM 1126 O O . VAL A 1 148 ? -6.124 1.629 -12.608 1.00 93.12 148 VAL A O 1
ATOM 1129 N N . ALA A 1 149 ? -7.167 2.978 -11.136 1.00 90.38 149 ALA A N 1
ATOM 1130 C CA . ALA A 1 149 ? -8.244 3.374 -12.036 1.00 90.38 149 ALA A CA 1
ATOM 1131 C C . ALA A 1 149 ? -7.791 4.587 -12.864 1.00 90.38 149 ALA A C 1
ATOM 1133 O O . ALA A 1 149 ? -7.728 5.701 -12.347 1.00 90.38 149 ALA A O 1
ATOM 1134 N N . ARG A 1 150 ? -7.437 4.376 -14.135 1.00 80.88 150 ARG A N 1
ATOM 1135 C CA . ARG A 1 150 ? -7.021 5.465 -15.042 1.00 80.88 150 ARG A CA 1
ATOM 1136 C C . ARG A 1 150 ? -8.216 6.219 -15.623 1.00 80.88 150 ARG A C 1
ATOM 1138 O O . ARG A 1 150 ? -8.117 7.409 -15.902 1.00 80.88 150 ARG A O 1
ATOM 1145 N N . SER A 1 151 ? -9.335 5.526 -15.789 1.00 78.31 151 SER A N 1
ATOM 1146 C CA . SER A 1 151 ? -10.621 6.062 -16.238 1.00 78.31 151 SER A CA 1
ATOM 1147 C C . SER A 1 151 ? -11.763 5.227 -15.638 1.00 78.31 151 SER A C 1
ATOM 1149 O O . SER A 1 151 ? -11.496 4.255 -14.929 1.00 78.31 151 SER A O 1
ATOM 1151 N N . GLU A 1 152 ? -13.026 5.601 -15.876 1.00 73.56 152 GLU A N 1
ATOM 1152 C CA . GLU A 1 152 ? -14.190 4.872 -15.332 1.00 73.56 152 GLU A CA 1
ATOM 1153 C C . GLU A 1 152 ? -14.233 3.395 -15.767 1.00 73.56 152 GLU A C 1
ATOM 1155 O O . GLU A 1 152 ? -14.676 2.553 -14.987 1.00 73.56 152 GLU A O 1
ATOM 1160 N N . ASP A 1 153 ? -13.684 3.076 -16.945 1.00 77.38 153 ASP A N 1
ATOM 1161 C CA . ASP A 1 153 ? -13.695 1.727 -17.526 1.00 77.38 153 ASP A CA 1
ATOM 1162 C C . ASP A 1 153 ? -12.315 1.041 -17.550 1.00 77.38 153 ASP A C 1
ATOM 1164 O O . ASP A 1 153 ? -12.214 -0.141 -17.887 1.00 77.38 153 ASP A O 1
ATOM 1168 N N . GLU A 1 154 ? -11.233 1.748 -17.202 1.00 85.25 154 GLU A N 1
ATOM 1169 C CA . GLU A 1 154 ? -9.871 1.209 -17.271 1.00 85.25 154 GLU A CA 1
ATOM 1170 C C . GLU A 1 154 ? -9.240 1.067 -15.884 1.00 85.25 154 GLU A C 1
ATOM 1172 O O . GLU A 1 154 ? -8.800 2.035 -15.253 1.00 85.25 154 GLU A O 1
ATOM 1177 N N . VAL A 1 155 ? -9.145 -0.187 -15.445 1.00 90.75 155 VAL A N 1
ATOM 1178 C CA . VAL A 1 155 ? -8.482 -0.594 -14.208 1.00 90.75 155 VAL A CA 1
ATOM 1179 C C . VAL A 1 155 ? -7.245 -1.409 -14.561 1.00 90.75 155 VAL A C 1
ATOM 1181 O O . VAL A 1 155 ? -7.323 -2.433 -15.240 1.00 90.75 155 VAL A O 1
ATOM 1184 N N . VAL A 1 156 ? -6.085 -0.956 -14.094 1.00 92.81 156 VAL A N 1
ATOM 1185 C CA . VAL A 1 156 ? -4.796 -1.585 -14.392 1.00 92.81 156 VAL A CA 1
ATOM 1186 C C . VAL A 1 156 ? -4.143 -2.034 -13.084 1.00 92.81 156 VAL A C 1
ATOM 1188 O O . VAL A 1 156 ? -4.154 -1.268 -12.121 1.00 92.81 156 VAL A O 1
ATOM 1191 N N . PRO A 1 157 ? -3.552 -3.243 -13.009 1.00 93.88 157 PRO A N 1
ATOM 1192 C CA . PRO A 1 157 ? -2.754 -3.654 -11.854 1.00 93.88 157 PRO A CA 1
ATOM 1193 C C . PRO A 1 157 ? -1.664 -2.630 -11.538 1.00 93.88 157 PRO A C 1
ATOM 1195 O O . PRO A 1 157 ? -1.040 -2.090 -12.457 1.00 93.88 157 PRO A O 1
ATOM 1198 N N . LEU A 1 158 ? -1.418 -2.378 -10.254 1.00 93.19 158 LEU A N 1
ATOM 1199 C CA . LEU A 1 158 ? -0.487 -1.345 -9.806 1.00 93.19 158 LEU A CA 1
ATOM 1200 C C . LEU A 1 158 ? 0.909 -1.517 -10.418 1.00 93.19 158 LEU A C 1
ATOM 1202 O O . LEU A 1 158 ? 1.498 -0.557 -10.906 1.00 93.19 158 LEU A O 1
ATOM 1206 N N . GLU A 1 159 ? 1.414 -2.744 -10.474 1.00 93.06 159 GLU A N 1
ATOM 1207 C CA . GLU A 1 159 ? 2.725 -3.070 -11.037 1.00 93.06 159 GLU A CA 1
ATOM 1208 C C . GLU A 1 159 ? 2.790 -2.735 -12.529 1.00 93.06 159 GLU A C 1
ATOM 1210 O O . GLU A 1 159 ? 3.787 -2.198 -13.012 1.00 93.06 159 GLU A O 1
ATOM 1215 N N . LYS A 1 160 ? 1.702 -3.003 -13.262 1.00 93.00 160 LYS A N 1
ATOM 1216 C CA . LYS A 1 160 ? 1.596 -2.653 -14.682 1.00 93.00 160 LYS A CA 1
ATOM 1217 C C . LYS A 1 160 ? 1.503 -1.146 -14.880 1.00 93.00 160 LYS A C 1
ATOM 1219 O O . LYS A 1 160 ? 2.095 -0.642 -15.828 1.00 93.00 160 LYS A O 1
ATOM 1224 N N . ALA A 1 161 ? 0.805 -0.427 -14.003 1.00 91.75 161 ALA A N 1
ATOM 1225 C CA . ALA A 1 161 ? 0.733 1.029 -14.056 1.00 91.75 161 ALA A CA 1
ATOM 1226 C C . ALA A 1 161 ? 2.111 1.670 -13.813 1.00 91.75 161 ALA A C 1
ATOM 1228 O O . ALA A 1 161 ? 2.506 2.558 -14.566 1.00 91.75 161 ALA A O 1
ATOM 1229 N N . VAL A 1 162 ? 2.875 1.168 -12.834 1.00 93.00 162 VAL A N 1
ATOM 1230 C CA . VAL A 1 162 ? 4.253 1.613 -12.563 1.00 93.00 162 VAL A CA 1
ATOM 1231 C C . VAL A 1 162 ? 5.177 1.296 -13.740 1.00 93.00 162 VAL A C 1
ATOM 1233 O O . VAL A 1 162 ? 5.922 2.166 -14.183 1.00 93.00 162 VAL A O 1
ATOM 1236 N N . ALA A 1 163 ? 5.111 0.084 -14.295 1.00 92.00 163 ALA A N 1
ATOM 1237 C CA . ALA A 1 163 ? 5.907 -0.287 -15.464 1.00 92.00 163 ALA A CA 1
ATOM 1238 C C . ALA A 1 163 ? 5.558 0.558 -16.701 1.00 92.00 163 ALA A C 1
ATOM 1240 O O . ALA A 1 163 ? 6.453 0.999 -17.417 1.00 92.00 163 ALA A O 1
ATOM 1241 N N . ALA A 1 164 ? 4.269 0.820 -16.931 1.00 91.06 164 ALA A N 1
ATOM 1242 C CA . ALA A 1 164 ? 3.808 1.675 -18.019 1.00 91.06 164 ALA A CA 1
ATOM 1243 C C . ALA A 1 164 ? 4.295 3.118 -17.849 1.00 91.06 164 ALA A C 1
ATOM 1245 O O . ALA A 1 164 ? 4.716 3.722 -18.828 1.00 91.06 164 ALA A O 1
ATOM 1246 N N . TYR A 1 165 ? 4.290 3.649 -16.621 1.00 91.38 165 TYR A N 1
ATOM 1247 C CA . TYR A 1 165 ? 4.870 4.959 -16.329 1.00 91.38 165 TYR A CA 1
ATOM 1248 C C . TYR A 1 165 ? 6.375 4.978 -16.629 1.00 91.38 165 TYR A C 1
ATOM 1250 O O . TYR A 1 165 ? 6.854 5.882 -17.301 1.00 91.38 165 TYR A O 1
ATOM 1258 N N . LEU A 1 166 ? 7.127 3.958 -16.207 1.00 91.81 166 LEU A N 1
ATOM 1259 C CA . LEU A 1 166 ? 8.576 3.871 -16.444 1.00 91.81 166 LEU A CA 1
ATOM 1260 C C . LEU A 1 166 ? 8.967 3.749 -17.923 1.00 91.81 166 LEU A C 1
ATOM 1262 O O . LEU A 1 166 ? 10.108 4.045 -18.267 1.00 91.81 166 LEU A O 1
ATOM 1266 N N . ALA A 1 167 ? 8.035 3.336 -18.782 1.00 90.69 167 ALA A N 1
ATOM 1267 C CA . ALA A 1 167 ? 8.206 3.299 -20.232 1.00 90.69 167 ALA A CA 1
ATOM 1268 C C . ALA A 1 167 ? 7.898 4.642 -20.926 1.00 90.69 167 ALA A C 1
ATOM 1270 O O . ALA A 1 167 ? 8.024 4.735 -22.145 1.00 90.69 167 ALA A O 1
ATOM 1271 N N . THR A 1 168 ? 7.456 5.662 -20.185 1.00 91.06 168 THR A N 1
ATOM 1272 C CA . THR A 1 168 ? 7.273 7.022 -20.714 1.00 91.06 168 THR A CA 1
ATOM 1273 C C . THR A 1 168 ? 8.595 7.788 -20.731 1.00 91.06 168 THR A C 1
ATOM 1275 O O . THR A 1 168 ? 9.535 7.446 -20.008 1.00 91.06 168 THR A O 1
ATOM 1278 N N . ASP A 1 169 ? 8.645 8.879 -21.497 1.00 88.25 169 ASP A N 1
ATOM 1279 C CA . ASP A 1 169 ? 9.806 9.777 -21.547 1.00 88.25 169 ASP A CA 1
ATOM 1280 C C . ASP A 1 169 ? 10.200 10.300 -20.152 1.00 88.25 169 ASP A C 1
ATOM 1282 O O . ASP A 1 169 ? 11.383 10.379 -19.822 1.00 88.25 169 ASP A O 1
ATOM 1286 N N . GLU A 1 170 ? 9.217 10.592 -19.295 1.00 86.44 170 GLU A N 1
ATOM 1287 C CA . GLU A 1 170 ? 9.437 11.039 -17.912 1.00 86.44 170 GLU A CA 1
ATOM 1288 C C . GLU A 1 170 ? 9.864 9.891 -16.982 1.00 86.44 170 GLU A C 1
ATOM 1290 O O . GLU A 1 170 ? 10.636 10.078 -16.037 1.00 86.44 170 GLU A O 1
ATOM 1295 N N . GLY A 1 171 ? 9.392 8.677 -17.260 1.00 86.38 171 GLY A N 1
ATOM 1296 C CA . GLY A 1 171 ? 9.728 7.465 -16.523 1.00 86.38 171 GLY A CA 1
ATOM 1297 C C . GLY A 1 171 ? 11.159 6.980 -16.751 1.00 86.38 171 GLY A C 1
ATOM 1298 O O . GLY A 1 171 ? 11.799 6.487 -15.817 1.00 86.38 171 GLY A O 1
ATOM 1299 N N . HIS A 1 172 ? 11.699 7.184 -17.954 1.00 88.69 172 HIS A N 1
ATOM 1300 C CA . HIS A 1 172 ? 13.053 6.763 -18.314 1.00 88.69 172 HIS A CA 1
ATOM 1301 C C . HIS A 1 172 ? 14.147 7.404 -17.449 1.00 88.69 172 HIS A C 1
ATOM 1303 O O . HIS A 1 172 ? 15.177 6.772 -17.221 1.00 88.69 172 HIS A O 1
ATOM 1309 N N . PHE A 1 173 ? 13.917 8.596 -16.887 1.00 87.88 173 PHE A N 1
ATOM 1310 C CA . PHE A 1 173 ? 14.848 9.245 -15.949 1.00 87.88 173 PHE A CA 1
ATOM 1311 C C . PHE A 1 173 ? 15.076 8.448 -14.658 1.00 87.88 173 PHE A C 1
ATOM 1313 O O . PHE A 1 173 ? 16.097 8.620 -13.991 1.00 87.88 173 PHE A O 1
ATOM 1320 N N . PHE A 1 174 ? 14.124 7.593 -14.284 1.00 90.44 174 PHE A N 1
ATOM 1321 C CA . PHE A 1 174 ? 14.206 6.769 -13.081 1.00 90.44 174 PHE A CA 1
ATOM 1322 C C . PHE A 1 174 ? 14.828 5.401 -13.341 1.00 90.44 174 PHE A C 1
ATOM 1324 O O . PHE A 1 174 ? 15.150 4.700 -12.381 1.00 90.44 174 PHE A O 1
ATOM 1331 N N . LEU A 1 175 ? 15.006 5.013 -14.602 1.00 89.25 175 LEU A N 1
ATOM 1332 C CA . LEU A 1 175 ? 15.630 3.754 -14.974 1.00 89.25 175 LEU A CA 1
ATOM 1333 C C . LEU A 1 175 ? 17.144 3.924 -15.131 1.00 89.25 175 LEU A C 1
ATOM 1335 O O . LEU A 1 175 ? 17.619 4.997 -15.512 1.00 89.25 175 LEU A O 1
ATOM 1339 N N . PRO A 1 176 ? 17.930 2.872 -14.855 1.00 84.94 176 PRO A N 1
ATOM 1340 C CA . PRO A 1 176 ? 19.331 2.881 -15.227 1.00 84.94 176 PRO A CA 1
ATOM 1341 C C . PRO A 1 176 ? 19.458 3.081 -16.742 1.00 84.94 176 PRO A C 1
ATOM 1343 O O . PRO A 1 176 ? 18.683 2.493 -17.505 1.00 84.94 176 PRO A O 1
ATOM 1346 N N . PRO A 1 177 ? 20.429 3.890 -17.196 1.00 80.44 177 PRO A N 1
ATOM 1347 C CA . PRO A 1 177 ? 20.653 4.076 -18.617 1.00 80.44 177 PRO A CA 1
ATOM 1348 C C . PRO A 1 177 ? 21.009 2.715 -19.224 1.00 80.44 177 PRO A C 1
ATOM 1350 O O . PRO A 1 177 ? 22.005 2.091 -18.863 1.00 80.44 177 PRO A O 1
ATOM 1353 N N . SER A 1 178 ? 20.155 2.227 -20.118 1.00 74.88 178 SER A N 1
ATOM 1354 C CA . SER A 1 178 ? 20.345 0.965 -20.828 1.00 74.88 178 SER A CA 1
ATOM 1355 C C . SER A 1 178 ? 20.774 1.265 -22.261 1.00 74.88 178 SER A C 1
ATOM 1357 O O . SER A 1 178 ? 20.365 2.263 -22.847 1.00 74.88 178 SER A O 1
ATOM 1359 N N . GLY A 1 179 ? 21.672 0.454 -22.821 1.00 67.19 179 GLY A N 1
ATOM 1360 C CA . GLY A 1 179 ? 22.120 0.635 -24.206 1.00 67.19 179 GLY A CA 1
ATOM 1361 C C . GLY A 1 179 ? 23.131 1.764 -24.440 1.00 67.19 179 GLY A C 1
ATOM 1362 O O . GLY A 1 179 ? 23.607 1.913 -25.562 1.00 67.19 179 GLY A O 1
ATOM 1363 N N . VAL A 1 180 ? 23.562 2.489 -23.401 1.00 60.75 180 VAL A N 1
ATOM 1364 C CA . VAL A 1 180 ? 24.853 3.189 -23.441 1.00 60.75 180 VAL A CA 1
ATOM 1365 C C . VAL A 1 180 ? 25.947 2.140 -23.323 1.00 60.75 180 VAL A C 1
ATOM 1367 O O . VAL A 1 180 ? 26.519 1.892 -22.264 1.00 60.75 180 VAL A O 1
ATOM 1370 N N . GLN A 1 181 ? 26.229 1.487 -24.447 1.00 53.72 181 GLN A N 1
ATOM 1371 C CA . GLN A 1 181 ? 27.546 0.934 -24.676 1.00 53.72 181 GLN A CA 1
ATOM 1372 C C . GLN A 1 181 ? 28.468 2.128 -24.532 1.00 53.72 181 GLN A C 1
ATOM 1374 O O . GLN A 1 181 ? 28.511 2.988 -25.412 1.00 53.72 181 GLN A O 1
ATOM 1379 N N . GLY A 1 182 ? 29.073 2.260 -23.348 1.00 50.62 182 GLY A N 1
ATOM 1380 C CA . GLY A 1 182 ? 30.057 3.290 -23.122 1.00 50.62 182 GLY A CA 1
ATOM 1381 C C . GLY A 1 182 ? 30.968 3.222 -24.330 1.00 50.62 182 GLY A C 1
ATOM 1382 O O . GLY A 1 182 ? 31.522 2.156 -24.621 1.00 50.62 182 GLY A O 1
ATOM 1383 N N . SER A 1 183 ? 31.099 4.332 -25.057 1.00 53.72 183 SER A N 1
ATOM 1384 C CA . SER A 1 183 ? 32.385 4.601 -25.667 1.00 53.72 183 SER A CA 1
ATOM 1385 C C . SER A 1 183 ? 33.324 4.554 -24.484 1.00 53.72 183 SER A C 1
ATOM 1387 O O . SER A 1 183 ? 33.485 5.534 -23.761 1.00 53.72 183 SER A O 1
ATOM 1389 N N . GLY A 1 184 ? 33.844 3.358 -24.205 1.00 48.09 184 GLY A N 1
ATOM 1390 C CA . GLY A 1 184 ? 35.054 3.222 -23.465 1.00 48.09 184 GLY A CA 1
ATOM 1391 C C . GLY A 1 184 ? 35.960 4.172 -24.206 1.00 48.09 184 GLY A C 1
ATOM 1392 O O . GLY A 1 184 ? 36.369 3.901 -25.334 1.00 48.09 184 GLY A O 1
ATOM 1393 N N . SER A 1 185 ? 36.254 5.301 -23.572 1.00 55.53 185 SER A N 1
ATOM 1394 C CA . SER A 1 185 ? 37.633 5.709 -23.504 1.00 55.53 185 SER A CA 1
ATOM 1395 C C . SER A 1 185 ? 38.373 4.452 -23.069 1.00 55.53 185 SER A C 1
ATOM 1397 O O . SER A 1 185 ? 38.575 4.197 -21.887 1.00 55.53 185 SER A O 1
ATOM 1399 N N . THR A 1 186 ? 38.734 3.615 -24.043 1.00 49.91 186 THR A N 1
ATOM 1400 C CA . THR A 1 186 ? 40.046 3.023 -24.020 1.00 49.91 186 THR A CA 1
ATOM 1401 C C . THR A 1 186 ? 40.918 4.226 -23.747 1.00 49.91 186 THR A C 1
ATOM 1403 O O . THR A 1 186 ? 41.072 5.084 -24.620 1.00 49.91 186 THR A O 1
ATOM 1406 N N . GLU A 1 187 ? 41.363 4.368 -22.498 1.00 49.72 187 GLU A N 1
ATOM 1407 C CA . GLU A 1 187 ? 42.565 5.126 -22.230 1.00 49.72 187 GLU A CA 1
ATOM 1408 C C . GLU A 1 187 ? 43.499 4.749 -23.363 1.00 49.72 187 GLU A C 1
ATOM 1410 O O . GLU A 1 187 ? 43.784 3.564 -23.580 1.00 49.72 187 GLU A O 1
ATOM 1415 N N . THR A 1 188 ? 43.850 5.739 -24.173 1.00 49.91 188 THR A N 1
ATOM 1416 C CA . THR A 1 188 ? 44.869 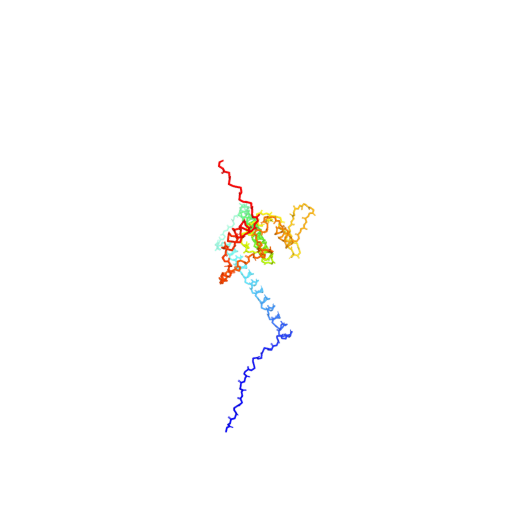5.601 -25.189 1.00 49.91 188 THR A CA 1
ATOM 1417 C C . THR A 1 188 ? 46.131 5.288 -24.402 1.00 49.91 188 THR A C 1
ATOM 1419 O O . THR A 1 188 ? 46.876 6.179 -24.009 1.00 49.91 188 THR A O 1
ATOM 1422 N N . LYS A 1 189 ? 46.330 4.009 -24.069 1.00 45.44 189 LYS A N 1
ATOM 1423 C CA . LYS A 1 189 ? 47.575 3.485 -23.545 1.00 45.44 189 LYS A CA 1
ATOM 1424 C C . LYS A 1 189 ? 48.568 3.886 -24.609 1.00 45.44 189 LYS A C 1
ATOM 1426 O O . LYS A 1 189 ? 48.458 3.380 -25.723 1.00 45.44 189 LYS A O 1
ATOM 1431 N N . GLY A 1 190 ? 49.396 4.884 -24.296 1.00 52.44 190 GLY A N 1
ATOM 1432 C CA . GLY A 1 190 ? 50.272 5.545 -25.249 1.00 52.44 190 GLY A CA 1
ATOM 1433 C C . GLY A 1 190 ? 50.948 4.502 -26.120 1.00 52.44 190 GLY A C 1
ATOM 1434 O O . GLY A 1 190 ? 51.870 3.818 -25.681 1.00 52.44 190 GLY A O 1
ATOM 1435 N N . ALA A 1 191 ? 50.435 4.341 -27.337 1.00 39.59 191 ALA A N 1
ATOM 1436 C CA . ALA A 1 191 ? 51.129 3.594 -28.352 1.00 39.59 191 ALA A CA 1
ATOM 1437 C C . ALA A 1 191 ? 52.335 4.467 -28.703 1.00 39.59 191 ALA A C 1
ATOM 1439 O O . ALA A 1 191 ? 52.145 5.654 -28.991 1.00 39.59 191 ALA A O 1
ATOM 1440 N N . PRO A 1 192 ? 53.570 3.946 -28.650 1.00 45.25 192 PRO A N 1
ATOM 1441 C CA . PRO A 1 192 ? 54.694 4.675 -29.195 1.00 45.25 192 PRO A CA 1
ATOM 1442 C C . PRO A 1 192 ? 54.367 4.963 -30.659 1.00 45.25 192 PRO A C 1
ATOM 1444 O O . PRO A 1 192 ? 54.132 4.056 -31.459 1.00 45.25 192 PRO A O 1
ATOM 1447 N N . THR A 1 193 ? 54.295 6.251 -30.972 1.00 46.09 193 THR A N 1
ATOM 1448 C CA . THR A 1 193 ? 54.183 6.806 -32.313 1.00 46.09 193 THR A CA 1
ATOM 1449 C C . THR A 1 193 ? 55.205 6.143 -33.230 1.00 46.09 193 THR A C 1
ATOM 1451 O O . THR A 1 193 ? 56.361 6.549 -33.290 1.00 46.09 193 THR A O 1
ATOM 1454 N N . THR A 1 194 ? 54.770 5.152 -34.001 1.00 48.62 194 THR A N 1
ATOM 1455 C CA . THR A 1 194 ? 55.395 4.784 -35.278 1.00 48.62 194 THR A CA 1
ATOM 1456 C C . THR A 1 194 ? 54.706 5.583 -36.381 1.00 48.62 194 THR A C 1
ATOM 1458 O O . THR A 1 194 ? 54.212 5.062 -37.375 1.00 48.62 194 THR A O 1
ATOM 1461 N N . GLY A 1 195 ? 54.653 6.901 -36.174 1.00 40.25 195 GLY A N 1
ATOM 1462 C CA . GLY A 1 195 ? 54.356 7.858 -37.223 1.00 40.25 195 GLY A CA 1
ATOM 1463 C C . GLY A 1 195 ? 55.620 8.035 -38.046 1.00 40.25 195 GLY A C 1
ATOM 1464 O O . GLY A 1 195 ? 56.586 8.636 -37.579 1.00 40.25 195 GLY A O 1
ATOM 1465 N N . LYS A 1 196 ? 55.628 7.481 -39.261 1.00 46.44 196 LYS A N 1
ATOM 1466 C CA . LYS A 1 196 ? 56.571 7.889 -40.305 1.00 46.44 196 LYS A CA 1
ATOM 1467 C C . LYS A 1 196 ? 56.572 9.423 -40.367 1.00 46.44 196 LYS A C 1
ATOM 1469 O O . LYS A 1 196 ? 55.492 9.997 -40.500 1.00 46.44 196 LYS A O 1
ATOM 1474 N N . PRO A 1 197 ? 57.730 10.097 -40.298 1.00 49.28 197 PRO A N 1
ATOM 1475 C CA . PRO A 1 197 ? 57.767 11.528 -40.534 1.00 49.28 197 PRO A CA 1
ATOM 1476 C C . PRO A 1 197 ? 57.303 11.804 -41.970 1.00 49.28 197 PRO A C 1
ATOM 1478 O O . PRO A 1 197 ? 57.865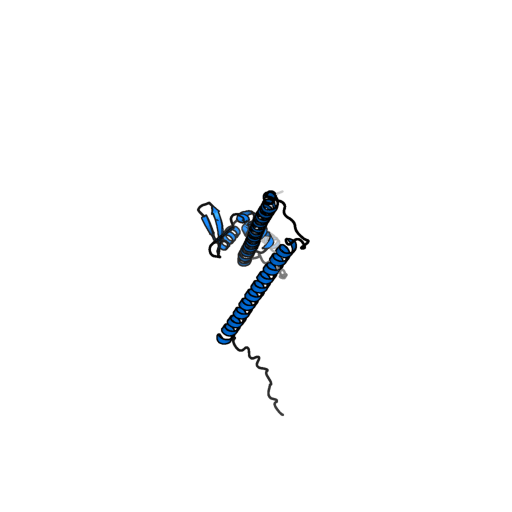 11.264 -42.927 1.00 49.28 197 PRO A O 1
ATOM 1481 N N . GLU A 1 198 ? 56.297 12.669 -42.119 1.00 52.91 198 GLU A N 1
ATOM 1482 C CA . GLU A 1 198 ? 55.836 13.293 -43.371 1.00 52.91 198 GLU A CA 1
ATOM 1483 C C . GLU A 1 198 ? 56.909 14.211 -44.004 1.00 52.91 198 GLU A C 1
ATOM 1485 O O . GLU A 1 198 ? 56.639 15.317 -44.459 1.00 52.91 198 GLU A O 1
ATOM 1490 N N . TYR A 1 199 ? 58.163 13.764 -44.057 1.00 50.62 199 TYR A N 1
ATOM 1491 C CA . TYR A 1 199 ? 59.264 14.462 -44.726 1.00 50.62 199 TYR A CA 1
ATOM 1492 C C . TYR A 1 199 ? 59.623 13.854 -46.091 1.00 50.62 199 TYR A C 1
ATOM 1494 O O . TYR A 1 199 ? 60.449 14.414 -46.808 1.00 50.62 199 TYR A O 1
ATOM 1502 N N . SER A 1 200 ? 58.991 12.745 -46.496 1.00 53.38 200 SER A N 1
ATOM 1503 C CA . SER A 1 200 ? 59.294 12.094 -47.786 1.00 53.38 200 SER A CA 1
ATOM 1504 C C . SER A 1 200 ? 58.549 12.695 -48.985 1.00 53.38 200 SER A C 1
ATOM 1506 O O . SER A 1 200 ? 59.071 12.663 -50.094 1.00 53.38 200 SER A O 1
ATOM 1508 N N . SER A 1 201 ? 57.391 13.339 -48.793 1.00 58.00 201 SER A N 1
ATOM 1509 C CA . SER A 1 201 ? 56.580 13.819 -49.926 1.00 58.00 201 SER A CA 1
ATOM 1510 C C . SER A 1 201 ? 57.158 15.054 -50.633 1.00 58.00 201 SER A C 1
ATOM 1512 O O . SER A 1 201 ? 56.914 15.253 -51.823 1.00 58.00 201 SER A O 1
ATOM 1514 N N . ARG A 1 202 ? 57.958 15.883 -49.942 1.00 58.28 202 ARG A N 1
ATOM 1515 C CA . ARG A 1 202 ? 58.553 17.103 -50.527 1.00 58.28 202 ARG A CA 1
ATOM 1516 C C . ARG A 1 202 ? 59.853 16.828 -51.289 1.00 58.28 202 ARG A C 1
ATOM 1518 O O . ARG A 1 202 ? 60.095 17.453 -52.319 1.00 58.28 202 ARG A O 1
ATOM 1525 N N . LEU A 1 203 ? 60.661 15.880 -50.814 1.00 58.16 203 LEU A N 1
ATOM 1526 C CA . LEU A 1 203 ? 61.888 15.438 -51.489 1.00 58.16 203 LEU A CA 1
ATOM 1527 C C . LEU A 1 203 ? 61.582 14.548 -52.706 1.00 58.16 203 LEU A C 1
ATOM 1529 O O . LEU A 1 203 ? 62.244 14.690 -53.736 1.00 58.16 203 LEU A O 1
ATOM 1533 N N . GLU A 1 204 ? 60.534 13.718 -52.648 1.00 57.28 204 GLU A N 1
ATOM 1534 C CA . GLU A 1 204 ? 60.048 12.976 -53.824 1.00 57.28 204 GLU A CA 1
ATOM 1535 C C . GLU A 1 204 ? 59.407 13.893 -54.877 1.00 57.28 204 GLU A C 1
ATOM 1537 O O . GLU A 1 204 ? 59.642 13.700 -56.068 1.00 57.28 204 GLU A O 1
ATOM 1542 N N . LYS A 1 205 ? 58.688 14.957 -54.481 1.00 59.00 205 LYS A N 1
ATOM 1543 C CA . LYS A 1 205 ? 58.184 15.951 -55.450 1.00 59.00 205 LYS A CA 1
ATOM 1544 C C . LYS A 1 205 ? 59.303 16.711 -56.169 1.00 59.00 205 LYS A C 1
ATOM 1546 O O . LYS A 1 205 ? 59.240 16.844 -57.386 1.00 59.00 205 LYS A O 1
ATOM 1551 N N . MET A 1 206 ? 60.346 17.153 -55.459 1.00 59.53 206 MET A N 1
ATOM 1552 C CA . MET A 1 206 ? 61.463 17.865 -56.104 1.00 59.53 206 MET A CA 1
ATOM 1553 C C . MET A 1 206 ? 62.307 16.962 -57.014 1.00 59.53 206 MET A C 1
ATOM 1555 O O . MET A 1 206 ? 62.831 17.422 -58.025 1.00 59.53 206 MET A O 1
ATOM 1559 N N . THR A 1 207 ? 62.429 15.671 -56.697 1.00 60.56 207 THR A N 1
ATOM 1560 C CA . THR A 1 207 ? 63.151 14.722 -57.563 1.00 60.56 207 THR A CA 1
ATOM 1561 C C . THR A 1 207 ? 62.328 14.276 -58.774 1.00 60.56 207 THR A C 1
ATOM 1563 O O . THR A 1 207 ? 62.915 13.971 -59.814 1.00 60.56 207 THR A O 1
ATOM 1566 N N . ALA A 1 208 ? 60.994 14.301 -58.689 1.00 59.97 208 ALA A N 1
ATOM 1567 C CA . ALA A 1 208 ? 60.110 14.115 -59.838 1.00 59.97 208 ALA A CA 1
ATOM 1568 C C . ALA A 1 208 ? 60.147 15.315 -60.808 1.00 59.97 208 ALA 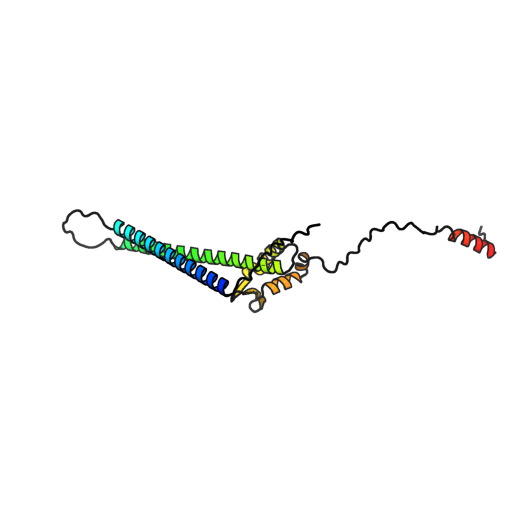A C 1
ATOM 1570 O O . ALA A 1 208 ? 60.260 15.103 -62.014 1.00 59.97 208 ALA A O 1
ATOM 1571 N N . GLU A 1 209 ? 60.151 16.557 -60.306 1.00 55.97 209 GLU A N 1
ATOM 1572 C CA . GLU A 1 209 ? 60.252 17.766 -61.149 1.00 55.97 209 GLU A CA 1
ATOM 1573 C C . GLU A 1 209 ? 61.624 17.918 -61.829 1.00 55.97 209 GLU A C 1
ATOM 1575 O O . GLU A 1 209 ? 61.701 18.336 -62.983 1.00 55.97 209 GLU A O 1
ATOM 1580 N N . LEU A 1 210 ? 62.716 17.498 -61.179 1.00 57.16 210 LEU A N 1
ATOM 1581 C CA . LEU A 1 210 ? 64.046 17.474 -61.807 1.00 57.16 210 LEU A CA 1
ATOM 1582 C C . LEU A 1 210 ? 64.183 16.408 -62.908 1.00 57.16 210 LEU A C 1
ATOM 1584 O O . LEU A 1 210 ? 65.035 16.547 -63.785 1.00 57.16 210 LEU A O 1
ATOM 1588 N N . LYS A 1 211 ? 63.356 15.353 -62.891 1.00 58.81 211 LYS A N 1
ATOM 1589 C CA . LYS A 1 211 ? 63.356 14.298 -63.919 1.00 58.81 211 LYS A CA 1
ATOM 1590 C C . LYS A 1 211 ? 62.412 14.569 -65.093 1.00 58.81 211 LYS A C 1
ATOM 1592 O O . LYS A 1 211 ? 62.636 13.983 -66.148 1.00 58.81 211 LYS A O 1
ATOM 1597 N N . SER A 1 212 ? 61.388 15.416 -64.947 1.00 61.53 212 SER A N 1
ATOM 1598 C CA . SER A 1 212 ? 60.409 15.669 -66.019 1.00 61.53 212 SER A CA 1
ATOM 1599 C C . SER A 1 212 ? 60.747 16.844 -66.940 1.00 61.53 212 SER A C 1
ATOM 1601 O O . SER A 1 212 ? 60.014 17.076 -67.893 1.00 61.53 212 SER A O 1
ATOM 1603 N N . GLY A 1 213 ? 61.851 17.563 -66.713 1.00 57.03 213 GLY A N 1
ATOM 1604 C CA . GLY A 1 213 ? 62.401 18.495 -67.705 1.00 57.03 213 GLY A CA 1
ATOM 1605 C C . GLY A 1 213 ? 61.501 19.676 -68.095 1.00 57.03 213 GLY A C 1
ATOM 1606 O O . GLY A 1 213 ? 61.701 20.247 -69.161 1.00 57.03 213 GLY A O 1
ATOM 1607 N N . GLU A 1 214 ? 60.548 20.081 -67.255 1.00 58.03 214 GLU A N 1
ATOM 1608 C CA . GLU A 1 214 ? 59.707 21.259 -67.506 1.00 58.03 214 GLU A CA 1
ATOM 1609 C C . GLU 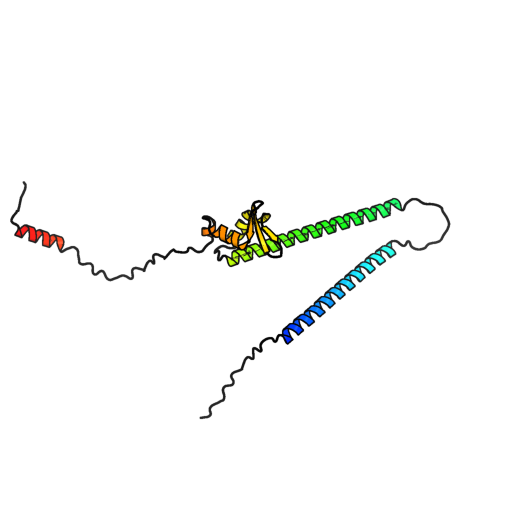A 1 214 ? 59.871 22.304 -66.398 1.00 58.03 214 GLU A C 1
ATOM 1611 O O . GLU A 1 214 ? 59.000 22.522 -65.561 1.00 58.03 214 GLU A O 1
ATOM 1616 N N . ALA A 1 215 ? 61.006 23.003 -66.412 1.00 50.91 215 ALA A N 1
ATOM 1617 C CA . ALA A 1 215 ? 61.148 24.252 -65.677 1.00 50.91 215 ALA A CA 1
ATOM 1618 C C . ALA A 1 215 ? 60.469 25.385 -66.470 1.00 50.91 215 ALA A C 1
ATOM 1620 O O . ALA A 1 215 ? 61.099 26.045 -67.295 1.00 50.91 215 ALA A O 1
ATOM 1621 N N . LYS A 1 216 ? 59.176 25.633 -66.226 1.00 56.09 216 LYS A N 1
ATOM 1622 C CA . LYS A 1 216 ? 58.548 26.914 -66.592 1.00 56.09 216 LYS A CA 1
ATOM 1623 C C . LYS A 1 216 ? 58.884 27.950 -65.522 1.00 56.09 216 LYS A C 1
ATOM 1625 O O . LYS A 1 216 ? 58.182 28.077 -64.524 1.00 56.09 216 LYS A O 1
ATOM 1630 N N . ILE A 1 217 ? 59.970 28.686 -65.744 1.00 45.81 217 ILE A N 1
ATOM 1631 C CA . ILE A 1 217 ? 60.255 29.932 -65.029 1.00 45.81 217 ILE A CA 1
ATOM 1632 C C . ILE A 1 217 ? 59.369 31.009 -65.665 1.00 45.81 217 ILE A C 1
ATOM 1634 O O . ILE A 1 217 ? 59.619 31.424 -66.795 1.00 45.81 217 ILE A O 1
ATOM 1638 N N . ALA A 1 218 ? 58.310 31.417 -64.969 1.00 49.88 218 ALA A N 1
ATOM 1639 C CA . ALA A 1 218 ? 57.581 32.636 -65.294 1.00 49.88 218 ALA A CA 1
ATOM 1640 C C . ALA A 1 218 ? 58.276 33.810 -64.584 1.00 49.88 218 ALA A C 1
ATOM 1642 O O . ALA A 1 218 ? 58.390 33.797 -63.357 1.00 49.88 218 ALA A O 1
ATOM 1643 N N . PHE A 1 219 ? 58.779 34.760 -65.375 1.00 45.62 219 PHE A N 1
ATOM 1644 C CA . PHE A 1 219 ? 59.116 36.114 -64.929 1.00 45.62 219 PHE A CA 1
ATOM 1645 C C . PHE A 1 219 ? 57.848 36.964 -64.852 1.00 45.62 219 PHE A C 1
ATOM 1647 O O . PHE A 1 219 ? 56.951 36.740 -65.700 1.00 45.62 219 PHE A O 1
#